Protein AF-A0A828Z1C6-F1 (afdb_monomer)

Solvent-accessible surface area (backbone atoms only — not comparable to full-atom values): 10675 Å² total; per-residue (Å²): 133,84,75,74,81,45,70,34,59,64,49,43,79,22,29,41,34,29,38,38,32,43,88,90,46,78,47,63,34,41,34,35,48,49,86,58,86,56,26,36,43,36,38,31,46,71,88,56,81,45,83,45,40,32,34,55,60,7,52,42,60,22,44,35,14,33,25,76,56,87,61,45,67,26,33,23,82,76,66,42,78,63,64,84,65,30,52,57,39,29,57,80,46,48,47,14,39,48,39,54,49,30,32,74,74,74,39,39,27,69,34,27,51,42,89,43,85,49,56,26,43,36,32,64,75,46,79,47,73,47,78,45,32,49,72,90,39,83,43,77,44,60,23,37,36,25,39,40,42,41,45,85,89,37,99,53,41,87,48,57,28,41,35,34,33,40,78,31,83,89,39,27,34,40,46,30,39,36,42,62,94,46,33,34,42,37,58,63,40,33,26,79,84,70,70,81,72,83,83,71,84,128

Radius of gyration: 15.94 Å; Cα contacts (8 Å, |Δi|>4): 494; chains: 1; bounding box: 42×38×41 Å

Structure (mmCIF, N/CA/C/O backbone):
data_AF-A0A828Z1C6-F1
#
_entry.id   AF-A0A828Z1C6-F1
#
loop_
_atom_site.group_PDB
_atom_site.id
_atom_site.type_symbol
_atom_site.label_atom_id
_atom_site.label_alt_id
_atom_site.label_comp_id
_atom_site.label_asym_id
_atom_site.label_entity_id
_atom_site.label_seq_id
_atom_site.pdbx_PDB_ins_code
_atom_site.Cartn_x
_atom_site.Cartn_y
_atom_site.Cartn_z
_atom_site.occupancy
_atom_site.B_iso_or_equiv
_atom_site.auth_seq_id
_atom_site.auth_comp_id
_atom_site.auth_asym_id
_atom_site.auth_atom_id
_atom_site.pdbx_PDB_model_num
ATOM 1 N N . MET A 1 1 ? -18.924 -19.608 11.628 1.00 36.47 1 MET A N 1
ATOM 2 C CA . MET A 1 1 ? -18.363 -18.334 12.115 1.00 36.47 1 MET A CA 1
ATOM 3 C C . MET A 1 1 ? -18.229 -17.455 10.888 1.00 36.47 1 MET A C 1
ATOM 5 O O . MET A 1 1 ? -17.397 -17.747 10.042 1.00 36.47 1 MET A O 1
ATOM 9 N N . THR A 1 2 ? -19.154 -16.526 10.681 1.00 34.19 2 THR A N 1
ATOM 10 C CA . THR A 1 2 ? -19.112 -15.599 9.547 1.00 34.19 2 THR A CA 1
ATOM 11 C C . THR A 1 2 ? -17.966 -14.637 9.825 1.00 34.19 2 THR A C 1
ATOM 13 O O . THR A 1 2 ? -18.049 -13.855 10.767 1.00 34.19 2 THR A O 1
ATOM 16 N N . ILE A 1 3 ? -16.861 -14.771 9.093 1.00 42.12 3 ILE A N 1
ATOM 17 C CA . ILE A 1 3 ? -15.785 -13.781 9.124 1.00 42.12 3 ILE A CA 1
ATOM 18 C C . ILE A 1 3 ? -16.430 -12.493 8.611 1.00 42.12 3 ILE A C 1
ATOM 20 O O . ILE A 1 3 ? -16.907 -12.465 7.477 1.00 42.12 3 ILE A O 1
ATOM 24 N N . GLU A 1 4 ? -16.554 -11.476 9.463 1.00 50.38 4 GLU A N 1
ATOM 25 C CA . GLU A 1 4 ? -16.973 -10.154 9.005 1.00 50.38 4 GLU A CA 1
ATOM 26 C C . GLU A 1 4 ? -16.012 -9.734 7.894 1.00 50.38 4 GLU A C 1
ATOM 28 O O . GLU A 1 4 ? -14.797 -9.721 8.098 1.00 50.38 4 GLU A O 1
ATOM 33 N N . ALA A 1 5 ? -16.548 -9.459 6.702 1.00 65.75 5 ALA A N 1
ATOM 34 C CA . ALA A 1 5 ? -15.744 -8.964 5.597 1.00 65.75 5 ALA A CA 1
ATOM 35 C C . ALA A 1 5 ? -15.059 -7.675 6.061 1.00 65.75 5 ALA A C 1
ATOM 37 O O . ALA A 1 5 ? -15.723 -6.696 6.413 1.00 65.75 5 ALA A O 1
ATOM 38 N N . THR A 1 6 ? -13.730 -7.705 6.135 1.00 87.75 6 THR A N 1
ATOM 39 C CA . THR A 1 6 ? -12.961 -6.544 6.561 1.00 87.75 6 THR A CA 1
ATOM 40 C C . THR A 1 6 ? -12.945 -5.517 5.432 1.00 87.75 6 THR A C 1
ATOM 42 O O . THR A 1 6 ? -13.126 -5.851 4.259 1.00 87.75 6 THR A O 1
ATOM 45 N N . ILE A 1 7 ? -12.756 -4.243 5.770 1.00 91.81 7 ILE A N 1
ATOM 46 C CA . ILE A 1 7 ? -12.753 -3.175 4.768 1.00 91.81 7 ILE A CA 1
ATOM 47 C C . ILE A 1 7 ? -11.658 -3.403 3.717 1.00 91.81 7 ILE A C 1
ATOM 49 O O . ILE A 1 7 ? -11.915 -3.243 2.535 1.00 91.81 7 ILE A O 1
A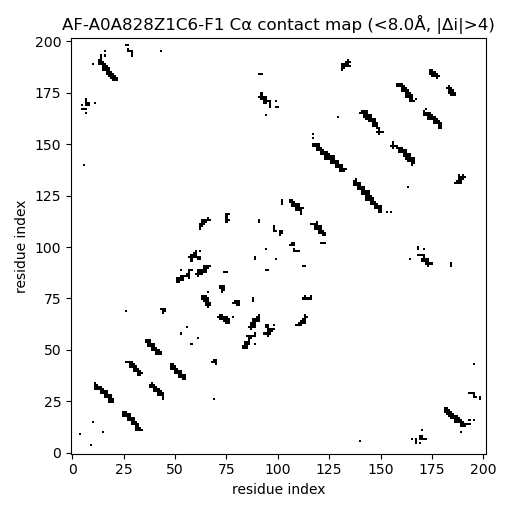TOM 53 N N . GLY A 1 8 ? -10.475 -3.867 4.108 1.00 90.69 8 GLY A N 1
ATOM 54 C CA . GLY A 1 8 ? -9.396 -4.233 3.198 1.00 90.69 8 GLY A CA 1
ATOM 55 C C . GLY A 1 8 ? -9.796 -5.343 2.226 1.00 90.69 8 GLY A C 1
ATOM 56 O O . GLY A 1 8 ? -9.510 -5.225 1.040 1.00 90.69 8 GLY A O 1
ATOM 57 N N . ALA A 1 9 ? -10.524 -6.369 2.683 1.00 89.81 9 ALA A N 1
ATOM 58 C CA . ALA A 1 9 ? -11.054 -7.408 1.797 1.00 89.81 9 ALA A CA 1
ATOM 59 C C . ALA A 1 9 ? -12.072 -6.847 0.783 1.00 89.81 9 ALA A C 1
ATOM 61 O O . ALA A 1 9 ? -12.023 -7.192 -0.391 1.00 89.81 9 ALA A O 1
ATOM 62 N N . GLU A 1 10 ? -12.945 -5.923 1.196 1.00 92.38 10 GLU A N 1
ATOM 63 C CA . GLU A 1 10 ? -13.863 -5.231 0.274 1.00 92.38 10 GLU A CA 1
ATOM 64 C C . GLU A 1 10 ? -13.111 -4.397 -0.779 1.00 92.38 10 GLU A C 1
ATOM 66 O O . GLU A 1 10 ? -13.537 -4.323 -1.934 1.00 92.38 10 GLU A O 1
ATOM 71 N N . LEU A 1 11 ? -12.004 -3.757 -0.385 1.00 94.06 11 LEU A N 1
ATOM 72 C CA . LEU A 1 11 ? -11.204 -2.912 -1.269 1.00 94.06 11 LEU A CA 1
ATOM 73 C C . LEU A 1 11 ? -10.457 -3.729 -2.329 1.00 94.06 11 LEU A C 1
ATOM 75 O O . LEU A 1 11 ? -10.484 -3.361 -3.501 1.00 94.06 11 LEU A O 1
ATOM 79 N N . ILE A 1 12 ? -9.825 -4.840 -1.945 1.00 92.94 12 ILE A N 1
ATOM 80 C CA . ILE A 1 12 ? -9.004 -5.645 -2.867 1.00 92.94 12 ILE A CA 1
ATOM 81 C C . ILE A 1 12 ? -9.817 -6.474 -3.872 1.00 92.94 12 ILE A C 1
ATOM 83 O O . ILE A 1 12 ? -9.278 -6.885 -4.892 1.00 92.94 12 ILE A O 1
ATOM 87 N N . GLU A 1 13 ? -11.120 -6.665 -3.648 1.00 93.06 13 GLU A N 1
ATOM 88 C CA . GLU A 1 13 ? -12.050 -7.243 -4.635 1.00 93.06 13 GLU A CA 1
ATOM 89 C C . GLU A 1 13 ? -12.447 -6.258 -5.756 1.00 93.06 13 GLU A C 1
ATOM 91 O O . GLU A 1 13 ? -13.281 -6.564 -6.620 1.00 93.06 13 GLU A O 1
ATOM 96 N N . LYS A 1 14 ? -11.911 -5.036 -5.722 1.00 94.81 14 LYS A N 1
ATOM 97 C CA . LYS A 1 14 ? -12.229 -3.934 -6.633 1.00 94.81 14 LYS A CA 1
ATOM 98 C C . LYS A 1 14 ? -10.945 -3.355 -7.220 1.00 94.81 14 LYS A C 1
ATOM 100 O O . LYS A 1 14 ? -9.835 -3.721 -6.839 1.00 94.81 14 LYS A O 1
ATOM 105 N N . LYS A 1 15 ? -11.103 -2.430 -8.166 1.00 96.12 15 LYS A N 1
ATOM 106 C CA . LYS A 1 15 ? -9.986 -1.622 -8.646 1.00 96.12 15 LYS A CA 1
ATOM 107 C C . LYS A 1 15 ? -9.772 -0.441 -7.706 1.00 96.12 15 LYS A C 1
ATOM 109 O O . LYS A 1 15 ? -10.747 0.126 -7.211 1.00 96.12 15 LYS A O 1
ATOM 114 N N . LEU A 1 16 ? -8.516 -0.071 -7.501 1.00 97.00 16 LEU A N 1
ATOM 115 C CA . LEU A 1 16 ? -8.076 1.047 -6.676 1.00 97.00 16 LEU A CA 1
ATOM 116 C C . LEU A 1 16 ? -7.485 2.116 -7.599 1.00 97.00 16 LEU A C 1
ATOM 118 O O . LEU A 1 16 ? -6.450 1.881 -8.221 1.00 97.00 16 LEU A O 1
ATOM 122 N N . LEU A 1 17 ? -8.146 3.265 -7.714 1.00 96.06 17 LEU A N 1
ATOM 123 C CA . LEU A 1 17 ? -7.619 4.422 -8.429 1.00 96.06 17 LEU A CA 1
ATOM 124 C C . LEU A 1 17 ? -6.815 5.273 -7.454 1.00 96.06 17 LEU A C 1
ATOM 126 O O . LEU A 1 17 ? -7.377 5.877 -6.538 1.00 96.06 17 LEU A O 1
ATOM 130 N N . TYR A 1 18 ? -5.514 5.327 -7.680 1.00 95.56 18 TYR A N 1
ATOM 131 C CA . TYR A 1 18 ? -4.596 6.197 -6.974 1.00 95.56 18 TYR A CA 1
ATOM 132 C C . TYR A 1 18 ? -4.157 7.342 -7.867 1.00 95.56 18 TYR A C 1
ATOM 134 O O . TYR A 1 18 ? -4.012 7.185 -9.075 1.00 95.56 18 TYR A O 1
ATOM 142 N N . LYS A 1 19 ? -3.888 8.473 -7.236 1.00 93.94 19 LYS A N 1
ATOM 143 C CA . LYS A 1 19 ? -3.165 9.583 -7.826 1.00 93.94 19 LYS A CA 1
ATOM 144 C C . LYS A 1 19 ? -1.771 9.628 -7.230 1.00 93.94 19 LYS A C 1
ATOM 146 O O . LYS A 1 19 ? -1.641 9.538 -6.010 1.00 93.94 19 LYS A O 1
ATOM 151 N N . MET A 1 20 ? -0.775 9.782 -8.084 1.00 92.38 20 MET A N 1
ATOM 152 C CA . MET A 1 20 ? 0.617 9.973 -7.714 1.00 92.38 20 MET A CA 1
ATOM 153 C C . MET A 1 20 ? 1.046 11.370 -8.159 1.00 92.38 20 MET A C 1
ATOM 155 O O . MET A 1 20 ? 0.751 11.780 -9.284 1.00 92.38 20 MET A O 1
ATOM 159 N N . GLY A 1 21 ? 1.677 12.113 -7.259 1.00 90.31 21 GLY A N 1
ATOM 160 C CA . GLY A 1 21 ? 2.369 13.353 -7.584 1.00 90.31 21 GLY A CA 1
ATOM 161 C C . GLY A 1 21 ? 3.857 13.183 -7.342 1.00 90.31 21 GLY A C 1
ATOM 162 O O . GLY A 1 21 ? 4.226 12.697 -6.277 1.00 90.31 21 GLY A O 1
ATOM 163 N N . ASP A 1 22 ? 4.657 13.586 -8.323 1.00 84.19 22 ASP A N 1
ATOM 164 C CA . ASP A 1 22 ? 6.098 13.842 -8.251 1.00 84.19 22 ASP A CA 1
ATOM 165 C C . ASP A 1 22 ? 6.319 15.340 -8.513 1.00 84.19 22 ASP A C 1
ATOM 167 O O . ASP A 1 22 ? 5.434 16.012 -9.051 1.00 84.19 22 ASP A O 1
ATOM 171 N N . ALA A 1 23 ? 7.480 15.883 -8.153 1.00 79.88 23 ALA A N 1
ATOM 172 C CA . ALA A 1 23 ? 7.819 17.305 -8.227 1.00 79.88 23 ALA A CA 1
ATOM 173 C C . ALA A 1 23 ? 7.424 17.993 -9.550 1.00 79.88 23 ALA A C 1
ATOM 175 O O . ALA A 1 23 ? 7.111 19.188 -9.557 1.00 79.88 23 ALA A O 1
ATOM 176 N N . ASP A 1 24 ? 7.416 17.253 -10.655 1.00 81.12 24 ASP A N 1
ATOM 177 C CA . ASP A 1 24 ? 7.075 17.710 -11.998 1.00 81.12 24 ASP A CA 1
ATOM 178 C C . ASP A 1 24 ? 6.010 16.857 -12.718 1.00 81.12 24 ASP A C 1
ATOM 180 O O . ASP A 1 24 ? 5.658 17.164 -13.861 1.00 81.12 24 ASP A O 1
ATOM 184 N N . VAL A 1 25 ? 5.457 15.820 -12.079 1.00 83.69 25 VAL A N 1
ATOM 185 C CA . VAL A 1 25 ? 4.551 14.850 -12.719 1.00 83.69 25 VAL A CA 1
ATOM 186 C C . VAL A 1 25 ? 3.310 14.600 -11.870 1.00 83.69 25 VAL A C 1
ATOM 188 O O . VAL A 1 25 ? 3.345 14.579 -10.645 1.00 83.69 25 VAL A O 1
ATOM 191 N N . LEU A 1 26 ? 2.176 14.399 -12.539 1.00 89.31 26 LEU A N 1
ATOM 192 C CA . LEU A 1 26 ? 0.914 14.067 -11.896 1.00 89.31 26 LEU A CA 1
ATOM 193 C C . LEU A 1 26 ? 0.201 12.982 -12.694 1.00 89.31 26 LEU A C 1
ATOM 195 O O . LEU A 1 26 ? -0.338 13.253 -13.768 1.00 89.31 26 LEU A O 1
ATOM 199 N N . ASP A 1 27 ? 0.174 11.779 -12.139 1.00 89.25 27 ASP A N 1
ATOM 200 C CA . ASP A 1 27 ? -0.297 10.580 -12.819 1.00 89.25 27 ASP A CA 1
ATOM 201 C C . ASP A 1 27 ? -1.423 9.902 -12.035 1.00 89.25 27 ASP A C 1
ATOM 203 O O . ASP A 1 27 ? -1.462 9.914 -10.804 1.00 89.25 27 ASP A O 1
ATOM 207 N N . ASP A 1 28 ? -2.328 9.259 -12.767 1.00 91.25 28 ASP A N 1
ATOM 208 C CA . ASP A 1 28 ? -3.346 8.384 -12.199 1.00 91.25 28 ASP A CA 1
ATOM 209 C C . ASP A 1 28 ? -2.959 6.923 -12.471 1.00 91.25 28 ASP A C 1
ATOM 211 O O . ASP A 1 28 ? -2.678 6.539 -13.609 1.00 91.25 28 ASP A O 1
ATOM 215 N N . TYR A 1 29 ? -2.993 6.096 -11.429 1.00 92.50 29 TYR A N 1
ATOM 216 C CA . TYR A 1 29 ? -2.711 4.667 -11.489 1.00 92.50 29 TYR A CA 1
ATOM 217 C C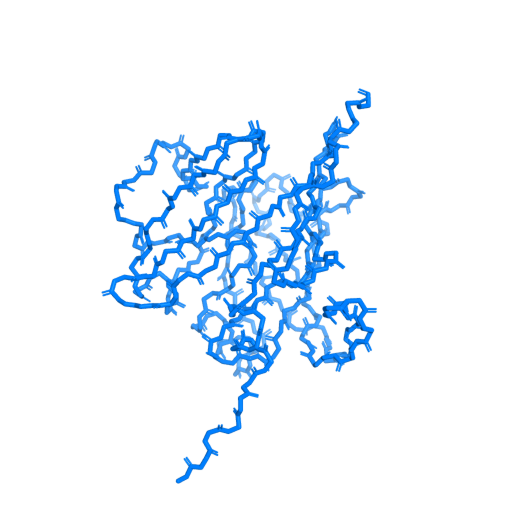 . TYR A 1 29 ? -3.935 3.872 -11.075 1.00 92.50 29 TYR A C 1
ATOM 219 O O . TYR A 1 29 ? -4.534 4.103 -10.023 1.00 92.50 29 TYR A O 1
ATOM 227 N N . LEU A 1 30 ? -4.283 2.883 -11.888 1.00 94.12 30 LEU A N 1
ATOM 228 C CA . LEU A 1 30 ? -5.357 1.954 -11.580 1.00 94.12 30 LEU A CA 1
ATOM 229 C C . LEU A 1 30 ? -4.767 0.600 -11.219 1.00 94.12 30 LEU A C 1
ATOM 231 O O . LEU A 1 30 ? -4.140 -0.028 -12.068 1.00 94.12 30 LEU A O 1
ATOM 235 N N . PHE A 1 31 ? -5.013 0.141 -9.996 1.00 95.50 31 PHE A N 1
ATOM 236 C CA . PHE A 1 31 ? -4.575 -1.165 -9.514 1.00 95.50 31 PHE A CA 1
ATOM 237 C C . PHE A 1 31 ? -5.748 -2.129 -9.370 1.00 95.50 31 PHE A C 1
ATOM 239 O O . PHE A 1 31 ? -6.854 -1.722 -9.026 1.00 95.50 31 PHE A O 1
ATOM 246 N N . ALA A 1 32 ? -5.507 -3.417 -9.579 1.00 95.88 32 ALA A N 1
ATOM 247 C CA . ALA A 1 32 ? -6.409 -4.500 -9.205 1.00 95.88 32 ALA A CA 1
ATOM 248 C C . ALA A 1 32 ? -5.598 -5.648 -8.606 1.00 95.88 32 ALA A C 1
ATOM 250 O O . ALA A 1 32 ? -4.483 -5.915 -9.057 1.00 95.88 32 ALA A O 1
ATOM 251 N N . ILE A 1 33 ? -6.156 -6.330 -7.608 1.00 95.94 33 ILE A N 1
ATOM 252 C CA . ILE A 1 33 ? -5.472 -7.423 -6.919 1.00 95.94 33 ILE A CA 1
ATOM 253 C C . ILE A 1 33 ? -6.240 -8.716 -7.146 1.00 95.94 33 ILE A C 1
ATOM 255 O O . ILE A 1 33 ? -7.441 -8.801 -6.906 1.00 95.94 33 ILE A O 1
ATOM 259 N N . GLU A 1 34 ? -5.526 -9.744 -7.579 1.00 95.06 34 GLU A N 1
ATOM 260 C CA . GLU A 1 34 ? -6.009 -11.117 -7.552 1.00 95.06 34 GLU A CA 1
ATOM 261 C C . GLU A 1 34 ? -5.348 -11.808 -6.359 1.00 95.06 34 GLU A C 1
ATOM 263 O O . GLU A 1 34 ? -4.157 -12.129 -6.379 1.00 95.06 34 GLU A O 1
ATOM 268 N N . ALA A 1 35 ? -6.113 -11.952 -5.275 1.00 91.94 35 ALA A N 1
ATOM 269 C CA . ALA A 1 35 ? -5.641 -12.573 -4.044 1.00 91.94 35 ALA A CA 1
ATOM 270 C C . ALA A 1 35 ? -5.359 -14.071 -4.252 1.00 91.94 35 ALA A C 1
ATOM 272 O O . ALA A 1 35 ? -6.149 -14.776 -4.878 1.00 91.94 35 ALA A O 1
ATOM 273 N N . GLY A 1 36 ? -4.264 -14.569 -3.677 1.00 91.62 36 GLY A N 1
ATOM 274 C CA . GLY A 1 36 ? -3.839 -15.958 -3.827 1.00 91.62 36 GLY A CA 1
ATOM 275 C C . GLY A 1 36 ? -2.506 -16.241 -3.138 1.00 91.62 36 GLY A C 1
ATOM 276 O O . GLY A 1 36 ? -2.031 -15.443 -2.330 1.00 91.62 36 GLY A O 1
ATOM 277 N N . ASP A 1 37 ? -1.913 -17.388 -3.462 1.00 92.00 37 ASP A N 1
ATOM 278 C CA . ASP A 1 37 ? -0.513 -17.691 -3.163 1.00 92.00 37 ASP A CA 1
ATOM 279 C C . ASP A 1 37 ? 0.164 -18.270 -4.417 1.00 92.00 37 ASP A C 1
ATOM 281 O O . ASP A 1 37 ? -0.044 -19.451 -4.720 1.00 92.00 37 ASP A O 1
ATOM 285 N N . PRO A 1 38 ? 0.900 -17.458 -5.202 1.00 96.12 38 PRO A N 1
ATOM 286 C CA . PRO A 1 38 ? 1.175 -16.023 -5.017 1.00 96.12 38 PRO A CA 1
ATOM 287 C C . PRO A 1 38 ? -0.061 -15.130 -5.239 1.00 96.12 38 PRO A C 1
ATOM 289 O O . PRO A 1 38 ? -1.080 -15.586 -5.763 1.00 96.12 38 PRO A O 1
ATOM 292 N N . PHE A 1 39 ? 0.034 -13.845 -4.880 1.00 96.94 39 PHE A N 1
ATOM 293 C CA . PHE A 1 39 ? -0.962 -12.838 -5.269 1.00 96.94 39 PHE A CA 1
ATOM 294 C C . PHE A 1 39 ? -0.466 -12.017 -6.462 1.00 96.94 39 PHE A C 1
ATOM 296 O O . PHE A 1 39 ? 0.738 -11.815 -6.647 1.00 96.94 39 PHE A O 1
ATOM 303 N N . PHE A 1 40 ? -1.398 -11.530 -7.278 1.00 97.12 40 PHE A N 1
ATOM 304 C CA . PHE A 1 40 ? -1.077 -10.740 -8.464 1.00 97.12 40 PHE A CA 1
ATOM 305 C C . PHE A 1 40 ? -1.583 -9.314 -8.324 1.00 97.12 40 PHE A C 1
ATOM 307 O O . PHE A 1 40 ? -2.709 -9.089 -7.879 1.00 97.12 40 PHE A O 1
ATOM 314 N N . VAL A 1 41 ? -0.765 -8.358 -8.754 1.00 96.62 41 VAL A N 1
ATOM 315 C CA . VAL A 1 41 ? -1.153 -6.954 -8.878 1.00 96.62 41 VAL A CA 1
ATOM 316 C C . VAL A 1 41 ? -1.139 -6.598 -10.352 1.00 96.62 41 VAL A C 1
ATOM 318 O O . VAL A 1 41 ? -0.103 -6.661 -11.011 1.00 96.62 41 VAL A O 1
ATOM 321 N N . TYR A 1 42 ? -2.303 -6.223 -10.860 1.00 94.38 42 TYR A N 1
ATOM 322 C CA . TYR A 1 42 ? -2.447 -5.631 -12.178 1.00 94.38 42 TYR A CA 1
ATOM 323 C C . TYR A 1 42 ? -2.431 -4.120 -12.014 1.00 94.38 42 TYR A C 1
ATOM 325 O O . TYR A 1 42 ? -3.154 -3.604 -11.160 1.00 94.38 42 TYR A O 1
ATOM 333 N N . TYR A 1 43 ? -1.642 -3.408 -12.811 1.00 92.31 43 TYR A N 1
ATOM 334 C CA . TYR A 1 43 ? -1.616 -1.949 -12.773 1.00 92.31 43 TYR A CA 1
ATOM 335 C C . TYR A 1 43 ? -1.662 -1.344 -14.172 1.00 92.31 43 TYR A C 1
ATOM 337 O O . TYR A 1 43 ? -1.273 -1.974 -15.153 1.00 92.31 43 TYR A O 1
ATOM 345 N N . ASN A 1 44 ? -2.154 -0.112 -14.264 1.00 88.69 44 ASN A N 1
ATOM 346 C CA . ASN A 1 44 ? -2.091 0.698 -15.473 1.00 88.69 44 ASN A CA 1
ATOM 347 C C . ASN A 1 44 ? -1.715 2.131 -15.088 1.00 88.69 44 ASN A C 1
ATOM 349 O O . ASN A 1 44 ? -2.486 2.784 -14.387 1.00 88.69 44 ASN A O 1
ATOM 353 N N . GLY A 1 45 ? -0.540 2.583 -15.531 1.00 74.69 45 GLY A N 1
ATOM 354 C CA . GLY A 1 45 ? -0.012 3.939 -15.315 1.00 74.69 45 GLY A CA 1
ATOM 355 C C . GLY A 1 45 ? 0.494 4.612 -16.596 1.00 74.69 45 GLY A C 1
ATOM 356 O O . GLY A 1 45 ? 1.263 5.561 -16.535 1.00 74.69 45 GLY A O 1
ATOM 357 N N . GLY A 1 46 ? 0.126 4.082 -17.768 1.00 68.94 46 GLY A N 1
ATOM 358 C CA . GLY A 1 46 ? 0.688 4.520 -19.055 1.00 68.94 46 GLY A CA 1
ATOM 359 C C . GLY A 1 46 ? -0.050 4.009 -20.295 1.00 68.94 46 GLY A C 1
ATOM 360 O O . GLY A 1 46 ? 0.470 4.095 -21.405 1.00 68.94 46 GLY A O 1
ATOM 361 N N . GLY A 1 47 ? -1.256 3.457 -20.128 1.00 70.00 47 GLY A N 1
ATOM 362 C CA . GLY A 1 47 ? -2.115 2.981 -21.217 1.00 70.00 47 GLY A CA 1
ATOM 363 C C . GLY A 1 47 ? -2.113 1.465 -21.421 1.00 70.00 47 GLY A C 1
ATOM 364 O O . GLY A 1 47 ? -3.098 0.942 -21.939 1.00 70.00 47 GLY A O 1
ATOM 365 N N . ASN A 1 48 ? -1.086 0.750 -20.952 1.00 80.06 48 ASN A N 1
ATOM 366 C CA . ASN A 1 48 ? -1.043 -0.714 -20.952 1.00 80.06 48 ASN A CA 1
ATOM 367 C C . ASN A 1 48 ? -1.280 -1.272 -19.545 1.00 80.06 48 ASN A C 1
ATOM 369 O O . ASN A 1 48 ? -0.865 -0.676 -18.553 1.00 80.06 48 ASN A O 1
ATOM 373 N N . ILE A 1 49 ? -1.961 -2.418 -19.474 1.00 85.88 49 ILE A N 1
ATOM 374 C CA . ILE A 1 49 ? -2.119 -3.170 -18.226 1.00 85.88 49 ILE A CA 1
ATOM 375 C C . ILE A 1 49 ? -0.918 -4.096 -18.082 1.00 85.88 49 ILE A C 1
ATOM 377 O O . ILE A 1 49 ? -0.684 -4.947 -18.940 1.00 85.88 49 ILE A O 1
ATOM 381 N N . GLU A 1 50 ? -0.209 -3.956 -16.974 1.00 91.25 50 GLU A N 1
ATOM 382 C CA . GLU A 1 50 ? 0.912 -4.807 -16.601 1.00 91.25 50 GLU A CA 1
ATOM 383 C C . GLU A 1 50 ? 0.548 -5.684 -15.405 1.00 91.25 50 GLU A C 1
ATOM 385 O O . GLU A 1 50 ? -0.370 -5.372 -14.641 1.00 91.25 50 GLU A O 1
ATOM 390 N N . LYS A 1 51 ? 1.245 -6.815 -15.271 1.00 94.69 51 LYS A N 1
ATOM 391 C CA . LYS A 1 51 ? 1.020 -7.812 -14.222 1.00 94.69 51 LYS A CA 1
ATOM 392 C C . LYS A 1 51 ? 2.308 -8.028 -13.440 1.00 94.69 51 LYS A C 1
ATOM 394 O O . LYS A 1 51 ? 3.321 -8.410 -14.015 1.00 94.69 51 LYS A O 1
ATOM 399 N N . LEU A 1 52 ? 2.219 -7.875 -12.127 1.00 96.56 52 LEU A N 1
ATOM 400 C CA . LEU A 1 52 ? 3.281 -8.166 -11.172 1.00 96.56 52 LEU A CA 1
ATOM 401 C C . LEU A 1 52 ? 2.861 -9.339 -10.286 1.00 96.56 52 LEU A C 1
ATOM 403 O O . LEU A 1 52 ? 1.704 -9.419 -9.860 1.00 96.56 52 LEU A O 1
ATOM 407 N N . THR A 1 53 ? 3.795 -10.244 -10.003 1.00 98.06 53 THR A N 1
ATOM 408 C CA . THR A 1 53 ? 3.550 -11.425 -9.166 1.00 98.06 53 THR A CA 1
ATOM 409 C C . THR A 1 53 ? 4.324 -11.294 -7.865 1.00 98.06 53 THR A C 1
ATOM 411 O O . THR A 1 53 ? 5.547 -11.165 -7.877 1.00 98.06 53 THR A O 1
ATOM 414 N N . PHE A 1 54 ? 3.620 -11.364 -6.741 1.00 98.38 54 PHE A N 1
ATOM 415 C CA . PHE A 1 54 ? 4.201 -11.215 -5.413 1.00 98.38 54 PHE A CA 1
ATOM 416 C C . PHE A 1 54 ? 4.002 -12.486 -4.591 1.00 98.38 54 PHE A C 1
ATOM 418 O O . PHE A 1 54 ? 2.904 -13.049 -4.530 1.00 98.38 54 PHE A O 1
ATOM 425 N N . ALA A 1 55 ? 5.055 -12.923 -3.909 1.00 97.94 55 ALA A N 1
ATOM 426 C CA . ALA A 1 55 ? 4.945 -13.997 -2.934 1.00 97.94 55 ALA A CA 1
ATOM 427 C C . ALA A 1 55 ? 4.173 -13.517 -1.696 1.00 97.94 55 ALA A C 1
ATOM 429 O O . ALA A 1 55 ? 4.308 -12.370 -1.266 1.00 97.94 55 ALA A O 1
ATOM 430 N N . ASN A 1 56 ? 3.439 -14.413 -1.031 1.00 96.00 56 ASN A N 1
ATOM 431 C CA . ASN A 1 56 ? 2.795 -14.076 0.244 1.00 96.00 56 ASN A CA 1
ATOM 432 C C . ASN A 1 56 ? 3.794 -13.678 1.344 1.00 96.00 56 ASN A C 1
ATOM 434 O O . ASN A 1 56 ? 3.441 -12.916 2.244 1.00 96.00 56 ASN A O 1
ATOM 438 N N . ALA A 1 57 ? 5.051 -14.128 1.249 1.00 96.62 57 ALA A N 1
ATOM 439 C CA . ALA A 1 57 ? 6.134 -13.682 2.125 1.00 96.62 57 ALA A CA 1
ATOM 440 C C . ALA A 1 57 ? 6.348 -12.156 2.071 1.00 96.62 57 ALA A C 1
AT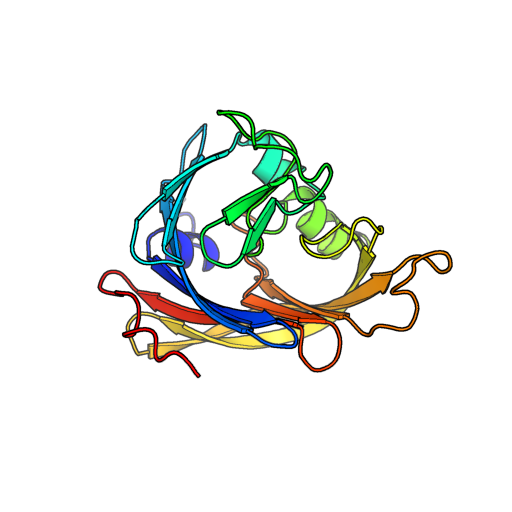OM 442 O O . ALA A 1 57 ? 6.612 -11.543 3.113 1.00 96.62 57 ALA A O 1
ATOM 443 N N . ALA A 1 58 ? 6.147 -11.535 0.900 1.00 97.12 58 ALA A N 1
ATOM 444 C CA . ALA A 1 58 ? 6.210 -10.086 0.748 1.00 97.12 58 ALA A CA 1
ATOM 445 C C . ALA A 1 58 ? 5.072 -9.408 1.527 1.00 97.12 58 ALA A C 1
ATOM 447 O O . ALA A 1 58 ? 5.319 -8.517 2.337 1.00 97.12 58 ALA A O 1
ATOM 448 N N . LEU A 1 59 ? 3.830 -9.884 1.376 1.00 96.62 59 LEU A N 1
ATOM 449 C CA . LEU A 1 59 ? 2.682 -9.349 2.122 1.00 96.62 59 LEU A CA 1
ATOM 450 C C . LEU A 1 59 ? 2.826 -9.537 3.637 1.00 96.62 59 LEU A C 1
ATOM 452 O O . LEU A 1 59 ? 2.384 -8.687 4.413 1.00 96.62 59 LEU A O 1
ATOM 456 N N . GLU A 1 60 ? 3.459 -10.621 4.082 1.00 97.06 60 GLU A N 1
ATOM 457 C CA . GLU A 1 60 ? 3.697 -10.830 5.507 1.00 97.06 60 GLU A CA 1
ATOM 458 C C . GLU A 1 60 ? 4.789 -9.902 6.050 1.00 97.06 60 GLU A C 1
ATOM 460 O O . GLU A 1 60 ? 4.614 -9.342 7.132 1.00 97.06 60 GLU A O 1
ATOM 465 N N . SER A 1 61 ? 5.900 -9.718 5.326 1.00 96.56 61 SER A N 1
ATOM 466 C CA . SER A 1 61 ? 7.151 -9.243 5.936 1.00 96.56 61 SER A CA 1
ATOM 467 C C . SER A 1 61 ? 7.964 -8.207 5.162 1.00 96.56 61 SER A C 1
ATOM 469 O O . SER A 1 61 ? 8.949 -7.719 5.716 1.00 96.56 61 SER A O 1
ATOM 471 N N . ALA A 1 62 ? 7.576 -7.836 3.940 1.00 95.94 62 ALA A N 1
ATOM 472 C CA . ALA A 1 62 ? 8.314 -6.833 3.182 1.00 95.94 62 ALA A CA 1
ATOM 473 C C . ALA A 1 62 ? 8.384 -5.504 3.944 1.00 95.94 62 ALA A C 1
ATOM 475 O O . ALA A 1 62 ? 7.445 -5.086 4.629 1.00 95.94 62 ALA A O 1
ATOM 476 N N . ASN A 1 63 ? 9.518 -4.837 3.801 1.00 93.38 63 ASN A N 1
ATOM 477 C CA . ASN A 1 63 ? 9.798 -3.532 4.385 1.00 93.38 63 ASN A CA 1
ATOM 478 C C . ASN A 1 63 ? 10.225 -2.509 3.327 1.00 93.38 63 ASN A C 1
ATOM 480 O O . ASN A 1 63 ? 10.669 -1.434 3.699 1.00 93.38 63 ASN A O 1
ATOM 484 N N . ASN A 1 64 ? 10.104 -2.849 2.043 1.00 93.38 64 ASN A N 1
ATOM 485 C CA . ASN A 1 64 ? 10.430 -1.989 0.913 1.00 93.38 64 ASN A CA 1
ATOM 486 C C . ASN A 1 64 ? 9.239 -1.933 -0.051 1.00 93.38 64 ASN A C 1
ATOM 488 O O . ASN A 1 64 ? 8.503 -2.922 -0.183 1.00 93.38 64 ASN A O 1
ATOM 492 N N . HIS A 1 65 ? 9.079 -0.820 -0.758 1.00 95.06 65 HIS A N 1
ATOM 493 C CA . HIS A 1 65 ? 8.187 -0.731 -1.912 1.00 95.06 65 HIS A CA 1
ATOM 494 C C . HIS A 1 65 ? 8.938 -0.852 -3.233 1.00 95.06 65 HIS A C 1
ATOM 496 O O . HIS A 1 65 ? 10.073 -0.405 -3.352 1.00 95.06 65 HIS A O 1
ATOM 502 N N . ILE A 1 66 ? 8.276 -1.425 -4.236 1.00 94.50 66 ILE A N 1
ATOM 503 C CA . ILE A 1 66 ? 8.716 -1.313 -5.628 1.00 94.50 66 ILE A CA 1
ATOM 504 C C . ILE A 1 66 ? 8.489 0.113 -6.130 1.00 94.50 66 ILE A C 1
ATOM 506 O O . ILE A 1 66 ? 7.512 0.757 -5.751 1.00 94.50 66 ILE A O 1
ATOM 510 N N . ASN A 1 67 ? 9.340 0.575 -7.040 1.00 91.38 67 ASN A N 1
ATOM 511 C CA . ASN A 1 67 ? 9.177 1.869 -7.692 1.00 91.38 67 ASN A CA 1
ATOM 512 C C . ASN A 1 67 ? 8.325 1.726 -8.953 1.00 91.38 67 ASN A C 1
ATOM 514 O O . ASN A 1 67 ? 8.650 0.918 -9.826 1.00 91.38 67 ASN A O 1
ATOM 518 N N . ILE A 1 68 ? 7.236 2.498 -9.016 1.00 89.00 68 ILE A N 1
ATOM 519 C CA . ILE A 1 68 ? 6.321 2.589 -10.155 1.00 89.00 68 ILE A CA 1
ATOM 520 C C . ILE A 1 68 ? 6.252 4.055 -10.595 1.00 89.00 68 ILE A C 1
ATOM 522 O O . ILE A 1 68 ? 5.671 4.878 -9.890 1.00 89.00 68 ILE A O 1
ATOM 526 N N . ILE A 1 69 ? 6.796 4.372 -11.771 1.00 82.06 69 ILE A N 1
ATOM 527 C CA . ILE A 1 69 ? 6.786 5.736 -12.317 1.00 82.06 69 ILE A CA 1
ATOM 528 C C . ILE A 1 69 ? 6.655 5.733 -13.841 1.00 82.06 69 ILE A C 1
ATOM 530 O O . ILE A 1 69 ? 7.428 5.086 -14.550 1.00 82.06 69 ILE A O 1
ATOM 534 N N . GLN A 1 70 ? 5.664 6.461 -14.360 1.00 77.00 70 GLN A N 1
ATOM 535 C CA . GLN A 1 70 ? 5.416 6.658 -15.795 1.00 77.00 70 GLN A CA 1
ATOM 536 C C . GLN A 1 70 ? 5.373 5.342 -16.597 1.00 77.00 70 GLN A C 1
ATOM 538 O O . GLN A 1 70 ? 5.884 5.248 -17.715 1.00 77.00 70 GLN A O 1
ATOM 543 N N . GLY A 1 71 ? 4.801 4.294 -15.999 1.00 73.50 71 GLY A N 1
ATOM 544 C CA . GLY A 1 71 ? 4.724 2.951 -16.583 1.00 73.50 71 GLY A CA 1
ATOM 545 C C . GLY A 1 71 ? 5.992 2.102 -16.444 1.00 73.50 71 GLY A C 1
ATOM 546 O O . GLY A 1 71 ? 5.954 0.924 -16.771 1.00 73.50 71 GLY A O 1
ATOM 547 N N . ASN A 1 72 ? 7.095 2.639 -15.921 1.00 83.62 72 ASN A N 1
ATOM 548 C CA . ASN A 1 72 ? 8.263 1.837 -15.567 1.00 83.62 72 ASN A CA 1
ATOM 549 C C . ASN A 1 72 ? 8.103 1.250 -14.168 1.00 83.62 72 ASN A C 1
ATOM 551 O O . ASN A 1 72 ? 7.661 1.941 -13.249 1.00 83.62 72 ASN A O 1
ATOM 555 N N . VAL A 1 73 ? 8.539 0.001 -14.005 1.00 90.56 73 VAL A N 1
ATOM 556 C CA . VAL A 1 73 ? 8.586 -0.668 -12.706 1.00 90.56 73 VAL A CA 1
ATOM 557 C C . VAL A 1 73 ? 9.957 -1.272 -12.440 1.00 90.56 73 VAL A C 1
ATOM 559 O O . VAL A 1 73 ? 10.535 -1.947 -13.296 1.00 90.56 73 VAL A O 1
ATOM 562 N N . ARG A 1 74 ? 10.488 -1.007 -11.244 1.00 93.12 74 ARG A N 1
ATOM 563 C CA . ARG A 1 74 ? 11.811 -1.448 -10.780 1.00 93.12 74 ARG A CA 1
ATOM 564 C C . ARG A 1 74 ? 11.781 -1.773 -9.290 1.00 93.12 74 ARG A C 1
ATOM 566 O O . ARG A 1 74 ? 10.870 -1.358 -8.574 1.00 93.12 74 ARG A O 1
ATOM 573 N N . SER A 1 75 ? 12.805 -2.479 -8.818 1.00 93.00 75 SER A N 1
ATOM 574 C CA . SER A 1 75 ? 13.061 -2.586 -7.377 1.00 93.00 75 SER A CA 1
ATOM 575 C C . SER A 1 75 ? 13.258 -1.185 -6.796 1.00 93.00 75 SER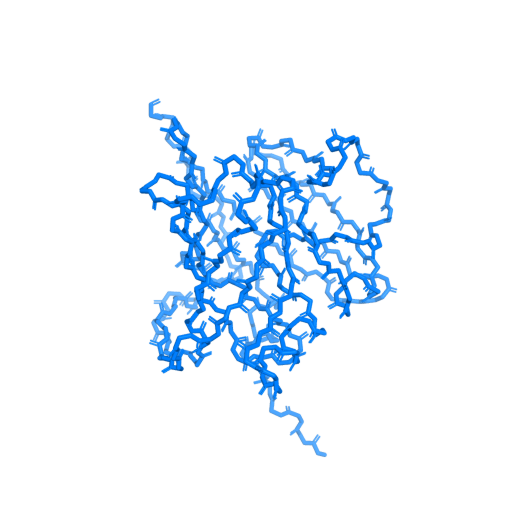 A C 1
ATOM 577 O O . SER A 1 75 ? 14.074 -0.426 -7.321 1.00 93.00 75 SER A O 1
ATOM 579 N N . GLY A 1 76 ? 12.539 -0.829 -5.730 1.00 88.06 76 GLY A N 1
ATOM 580 C CA . GLY A 1 76 ? 12.806 0.416 -5.002 1.00 88.06 76 GLY A CA 1
ATOM 581 C C . GLY A 1 76 ? 14.108 0.325 -4.211 1.00 88.06 76 GLY A C 1
ATOM 582 O O . GLY A 1 76 ? 14.802 1.320 -4.024 1.00 88.06 76 GLY A O 1
ATOM 583 N N . ARG A 1 77 ? 14.510 -0.896 -3.836 1.00 86.19 77 ARG A N 1
ATOM 584 C CA . ARG A 1 77 ? 15.767 -1.146 -3.127 1.00 86.19 77 ARG A CA 1
ATOM 585 C C . ARG A 1 77 ? 16.999 -1.064 -4.030 1.00 86.19 77 ARG A C 1
ATOM 587 O O . ARG A 1 77 ? 17.993 -0.451 -3.643 1.00 86.19 77 ARG A O 1
ATOM 594 N N . THR A 1 78 ? 16.990 -1.746 -5.179 1.00 87.25 78 THR A N 1
ATOM 595 C CA . THR A 1 78 ? 18.194 -1.875 -6.029 1.00 87.25 78 THR A CA 1
ATOM 596 C C . THR A 1 78 ? 18.137 -1.070 -7.323 1.00 87.25 78 THR A C 1
ATOM 598 O O . THR A 1 78 ? 19.170 -0.895 -7.960 1.00 87.25 78 THR A O 1
ATOM 601 N N . HIS A 1 79 ? 16.961 -0.567 -7.717 1.00 86.38 79 HIS A N 1
ATOM 602 C CA . HIS A 1 79 ? 16.686 0.029 -9.035 1.00 86.38 79 HIS A CA 1
ATOM 603 C C . HIS A 1 79 ? 16.903 -0.912 -10.240 1.00 86.38 79 HIS A C 1
ATOM 605 O O . HIS A 1 79 ? 16.810 -0.485 -11.401 1.00 86.38 79 HIS A O 1
ATOM 611 N N . ASP A 1 80 ? 17.125 -2.203 -9.994 1.00 90.69 80 ASP A N 1
ATOM 612 C CA . ASP A 1 80 ? 17.190 -3.219 -11.039 1.00 90.69 80 ASP A CA 1
ATOM 613 C C . ASP A 1 80 ? 15.790 -3.608 -11.535 1.00 90.69 80 ASP A C 1
ATOM 615 O O . ASP A 1 80 ? 14.757 -3.204 -10.987 1.00 90.69 80 ASP A O 1
ATOM 619 N N . LEU A 1 81 ? 15.763 -4.415 -12.597 1.00 93.00 81 LEU A N 1
ATOM 620 C CA . LEU A 1 81 ? 14.544 -5.088 -13.032 1.00 93.00 81 LEU A CA 1
ATOM 621 C C . LEU A 1 81 ? 14.042 -6.018 -11.925 1.00 93.00 81 LEU A C 1
ATOM 623 O O . LEU A 1 81 ? 14.829 -6.720 -11.287 1.00 93.00 81 LEU A O 1
ATOM 627 N N . LEU A 1 82 ? 12.725 -6.033 -11.725 1.00 94.50 82 LEU A N 1
ATOM 628 C CA . LEU A 1 82 ? 12.108 -6.962 -10.789 1.00 94.50 82 LEU A CA 1
ATOM 629 C C . LEU A 1 82 ? 12.227 -8.407 -11.300 1.00 94.50 82 LEU A C 1
ATOM 631 O O . LEU A 1 82 ? 12.138 -8.637 -12.509 1.00 94.50 82 LEU A O 1
ATOM 635 N N . PRO A 1 83 ? 12.403 -9.386 -10.397 1.00 95.25 83 PRO A N 1
ATOM 636 C CA . PRO A 1 83 ? 12.265 -10.795 -10.748 1.00 95.25 83 PRO A CA 1
ATOM 637 C C . PRO A 1 83 ? 10.811 -11.130 -11.120 1.00 95.25 83 PRO A C 1
ATOM 639 O O . PRO A 1 83 ? 9.882 -10.418 -10.739 1.00 95.25 83 PRO A O 1
ATOM 642 N N . ASP A 1 84 ? 10.605 -12.273 -11.782 1.00 96.38 84 ASP A N 1
ATOM 643 C CA . ASP A 1 84 ? 9.262 -12.776 -12.119 1.00 96.38 84 ASP A CA 1
ATOM 644 C C . ASP A 1 84 ? 8.372 -12.986 -10.879 1.00 96.38 84 ASP A C 1
ATOM 646 O O . ASP A 1 84 ? 7.150 -12.859 -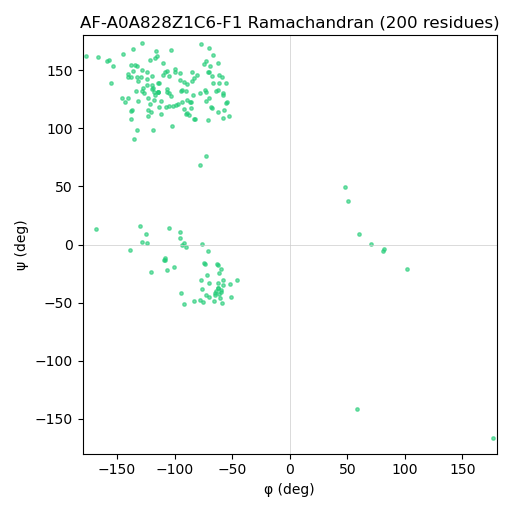10.965 1.00 96.38 84 ASP A O 1
ATOM 650 N N . LEU A 1 85 ? 8.982 -13.312 -9.731 1.00 97.75 85 LEU A N 1
ATOM 651 C CA . LEU A 1 85 ? 8.336 -13.453 -8.427 1.00 97.75 85 LEU A CA 1
ATOM 652 C C . LEU A 1 85 ? 9.004 -12.521 -7.411 1.00 97.75 85 LEU A C 1
ATOM 654 O O . LEU A 1 85 ? 10.171 -12.700 -7.066 1.00 97.75 85 LEU A O 1
ATOM 658 N N . ILE A 1 86 ? 8.249 -11.548 -6.906 1.00 97.81 86 ILE A N 1
ATOM 659 C CA . ILE A 1 86 ? 8.729 -10.528 -5.970 1.00 97.81 86 ILE A CA 1
ATOM 660 C C . ILE A 1 86 ? 8.496 -11.008 -4.533 1.00 97.81 86 ILE A C 1
ATOM 662 O O . ILE A 1 86 ? 7.354 -11.191 -4.107 1.00 97.81 86 ILE A O 1
ATOM 666 N N . GLU A 1 87 ? 9.570 -11.212 -3.770 1.00 96.88 87 GLU A N 1
ATOM 667 C CA . GLU A 1 87 ? 9.495 -11.811 -2.424 1.00 96.88 87 GLU A CA 1
ATOM 668 C C . GLU A 1 87 ? 9.707 -10.821 -1.271 1.00 96.88 87 GLU A C 1
ATOM 670 O O . GLU A 1 87 ? 9.273 -11.087 -0.150 1.00 96.88 87 GLU A O 1
ATOM 675 N N . SER A 1 88 ? 10.361 -9.686 -1.525 1.00 94.81 88 SER A N 1
ATOM 676 C CA . SER A 1 88 ? 10.841 -8.773 -0.474 1.00 94.81 88 SER A CA 1
ATOM 677 C C . SER A 1 88 ? 10.341 -7.334 -0.590 1.00 94.81 88 SER A C 1
ATOM 679 O O . SER A 1 88 ? 10.733 -6.489 0.215 1.00 94.81 88 SER A O 1
ATOM 681 N N . GLU A 1 89 ? 9.507 -7.043 -1.585 1.00 96.25 89 GLU A N 1
ATOM 682 C CA . GLU A 1 89 ? 8.993 -5.702 -1.868 1.00 96.25 89 GLU A CA 1
ATOM 683 C C . GLU A 1 89 ? 7.479 -5.757 -2.090 1.00 96.25 89 GLU A C 1
ATOM 685 O O . GLU A 1 89 ? 6.938 -6.791 -2.482 1.00 96.25 89 GLU A O 1
ATOM 690 N N . LEU A 1 90 ? 6.791 -4.651 -1.828 1.00 96.50 90 LEU A N 1
ATOM 691 C CA . LEU A 1 90 ? 5.346 -4.505 -2.013 1.00 96.50 90 LEU A CA 1
ATOM 692 C C . LEU A 1 90 ? 5.028 -3.362 -2.981 1.00 96.50 90 LEU A C 1
ATOM 694 O O . LEU A 1 90 ? 5.857 -2.478 -3.167 1.00 96.50 90 LEU A O 1
ATOM 698 N N . PRO A 1 91 ? 3.840 -3.339 -3.604 1.00 95.00 91 PRO A N 1
ATOM 699 C CA . PRO A 1 91 ? 3.394 -2.144 -4.310 1.00 95.00 91 PRO A CA 1
ATOM 700 C C . PRO A 1 91 ? 3.250 -0.951 -3.341 1.00 95.00 91 PRO A C 1
ATOM 702 O O . PRO A 1 91 ? 2.977 -1.171 -2.156 1.00 95.00 91 PRO A O 1
ATOM 705 N N . PRO A 1 92 ? 3.334 0.298 -3.842 1.00 93.00 92 PRO A N 1
ATOM 706 C CA . PRO A 1 92 ? 3.396 1.515 -3.019 1.00 93.00 92 PRO A CA 1
ATOM 707 C C . PRO A 1 92 ? 2.182 1.729 -2.098 1.00 93.00 92 PRO A C 1
ATOM 709 O O . PRO A 1 92 ? 2.233 2.413 -1.079 1.00 93.00 92 PRO A O 1
ATOM 712 N N . PHE A 1 93 ? 1.056 1.091 -2.413 1.00 94.81 93 PHE A N 1
ATOM 713 C CA . PHE A 1 93 ? -0.172 1.196 -1.631 1.00 94.81 93 PHE A CA 1
ATOM 714 C C . PHE A 1 93 ? -0.348 0.095 -0.569 1.00 94.81 93 PHE A C 1
ATOM 716 O O . PHE A 1 93 ? -1.368 0.095 0.123 1.00 94.81 93 PHE A O 1
ATOM 723 N N . LEU A 1 94 ? 0.582 -0.858 -0.419 1.00 96.06 94 LEU A N 1
ATOM 724 C CA . LEU A 1 94 ? 0.490 -1.923 0.592 1.00 96.06 94 LEU A CA 1
ATOM 725 C C . LEU A 1 94 ? 1.589 -1.816 1.642 1.00 96.06 94 LEU A C 1
ATOM 727 O O . LEU A 1 94 ? 2.770 -1.772 1.326 1.00 96.06 94 LEU A O 1
ATOM 731 N N . LEU A 1 95 ? 1.202 -1.893 2.909 1.00 96.31 95 LEU A N 1
ATOM 732 C CA . LEU A 1 95 ? 2.106 -2.151 4.021 1.00 96.31 95 LEU A CA 1
ATOM 733 C C . LEU A 1 95 ? 2.098 -3.654 4.346 1.00 96.31 95 LEU A C 1
ATOM 735 O O . LEU A 1 95 ? 1.072 -4.326 4.212 1.00 96.31 95 LEU A O 1
ATOM 739 N N . SER A 1 96 ? 3.224 -4.202 4.806 1.00 96.94 96 SER A N 1
ATOM 740 C CA . SER A 1 96 ? 3.243 -5.596 5.249 1.00 96.94 96 SER A CA 1
ATOM 741 C C . SER A 1 96 ? 2.449 -5.797 6.539 1.00 96.94 96 SER A C 1
ATOM 743 O O . SER A 1 96 ? 2.306 -4.904 7.386 1.00 96.94 96 SER A O 1
ATOM 745 N N . ARG A 1 97 ? 1.941 -7.016 6.729 1.00 96.94 97 ARG A N 1
ATOM 746 C CA . ARG A 1 97 ? 1.190 -7.394 7.934 1.00 96.94 97 ARG A CA 1
ATOM 747 C C . ARG A 1 97 ? 2.045 -7.296 9.191 1.00 96.94 97 ARG A C 1
ATOM 749 O O . ARG A 1 97 ? 1.540 -6.857 10.225 1.00 96.94 97 ARG A O 1
ATOM 756 N N . ASN A 1 98 ? 3.328 -7.649 9.112 1.00 97.25 98 ASN A N 1
ATOM 757 C CA . ASN A 1 9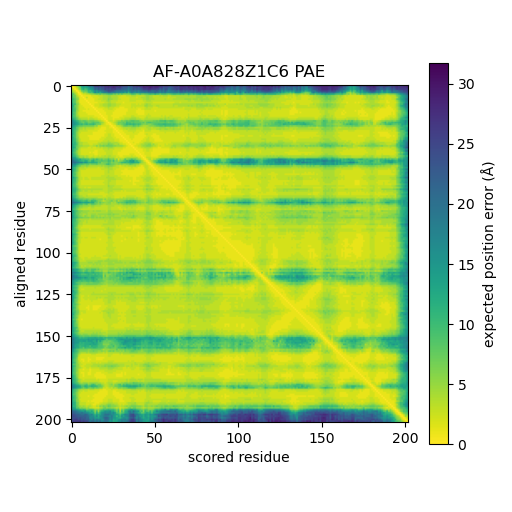8 ? 4.264 -7.493 10.223 1.00 97.25 98 ASN A CA 1
ATOM 758 C C . ASN A 1 98 ? 4.491 -6.025 10.582 1.00 97.25 98 ASN A C 1
ATOM 760 O O . ASN A 1 98 ? 4.475 -5.703 11.769 1.00 97.25 98 ASN A O 1
ATOM 764 N N . ALA A 1 99 ? 4.636 -5.133 9.599 1.00 96.62 99 ALA A N 1
ATOM 765 C CA . ALA A 1 99 ? 4.780 -3.706 9.871 1.00 96.62 99 ALA A CA 1
ATOM 766 C C . ALA A 1 99 ? 3.509 -3.121 10.513 1.00 96.62 99 ALA A C 1
ATOM 768 O O . ALA A 1 99 ? 3.600 -2.429 11.528 1.00 96.62 99 ALA A O 1
ATOM 769 N N . LEU A 1 100 ? 2.311 -3.473 10.027 1.00 97.00 100 LEU A N 1
ATOM 770 C CA . LEU A 1 100 ? 1.063 -3.068 10.689 1.00 97.00 100 LEU A CA 1
ATOM 771 C C . LEU A 1 100 ? 0.964 -3.628 12.117 1.00 97.00 100 LEU A C 1
ATOM 773 O O . LEU A 1 100 ? 0.554 -2.922 13.041 1.00 97.00 100 LEU A O 1
ATOM 777 N N . ARG A 1 101 ? 1.341 -4.895 12.320 1.00 97.25 101 ARG A N 1
ATOM 778 C CA . ARG A 1 101 ? 1.351 -5.525 13.646 1.00 97.25 101 ARG A CA 1
ATOM 779 C C . ARG A 1 101 ? 2.296 -4.781 14.587 1.00 97.25 101 ARG A C 1
ATOM 781 O O . ARG A 1 101 ? 1.871 -4.448 15.688 1.00 97.25 101 ARG A O 1
ATOM 788 N N . ALA A 1 102 ? 3.507 -4.459 14.134 1.00 96.69 102 ALA A N 1
ATOM 789 C CA . ALA A 1 102 ? 4.484 -3.680 14.886 1.00 96.69 102 ALA A CA 1
ATOM 790 C C . ALA A 1 102 ? 3.927 -2.299 15.261 1.00 96.69 102 ALA A C 1
ATOM 792 O O . ALA A 1 102 ? 3.867 -1.985 16.449 1.00 96.69 102 ALA A O 1
ATOM 793 N N . LEU A 1 103 ? 3.367 -1.543 14.306 1.00 96.38 103 LEU A N 1
ATOM 794 C CA . LEU A 1 103 ? 2.686 -0.271 14.589 1.00 96.38 103 LEU A CA 1
ATOM 795 C C . LEU A 1 103 ? 1.635 -0.421 15.698 1.00 96.38 103 LEU A C 1
ATOM 797 O O . LEU A 1 103 ? 1.586 0.387 16.622 1.00 96.38 103 LEU A O 1
ATOM 801 N N . LYS A 1 104 ? 0.815 -1.474 15.652 1.00 95.69 104 LYS A N 1
ATOM 802 C CA . LYS A 1 104 ? -0.250 -1.710 16.640 1.00 95.69 104 LYS A CA 1
ATOM 803 C C . LYS A 1 104 ? 0.274 -2.103 18.019 1.00 95.69 104 LYS A C 1
ATOM 805 O O . LYS A 1 104 ? -0.377 -1.775 19.009 1.00 95.69 104 LYS A O 1
ATOM 810 N N . THR A 1 105 ? 1.393 -2.820 18.096 1.00 96.25 105 THR A N 1
ATOM 811 C CA . THR A 1 105 ? 1.918 -3.362 19.359 1.00 96.25 105 THR A CA 1
ATOM 812 C C . THR A 1 105 ? 2.953 -2.466 20.022 1.00 96.25 105 THR A C 1
ATOM 814 O O . THR A 1 105 ? 2.932 -2.317 21.239 1.00 96.25 105 THR A O 1
ATOM 817 N N . THR A 1 106 ? 3.865 -1.884 19.246 1.00 95.38 106 THR A N 1
ATOM 818 C CA . THR A 1 106 ? 4.985 -1.071 19.745 1.00 95.38 106 THR A CA 1
ATOM 819 C C . THR A 1 106 ? 4.801 0.415 19.449 1.00 95.38 106 THR A C 1
ATOM 821 O O . THR A 1 106 ? 5.544 1.234 19.978 1.00 95.38 106 THR A O 1
ATOM 824 N N . GLY A 1 107 ? 3.826 0.780 18.609 1.00 92.69 107 GLY A N 1
ATOM 825 C CA . GLY A 1 107 ? 3.642 2.151 18.133 1.00 92.69 107 GLY A CA 1
ATOM 826 C C . GLY A 1 107 ? 4.556 2.529 16.967 1.00 92.69 107 GLY A C 1
ATOM 827 O O . GLY A 1 107 ? 4.403 3.635 16.450 1.00 92.69 107 GLY A O 1
ATOM 828 N N . LYS A 1 108 ? 5.465 1.633 16.547 1.00 94.19 108 LYS A N 1
ATOM 829 C CA . LYS A 1 108 ? 6.513 1.908 15.559 1.00 94.19 108 LYS A CA 1
ATOM 830 C C . LYS A 1 108 ? 6.738 0.737 14.588 1.00 94.19 108 LYS A C 1
ATOM 832 O O . LYS A 1 108 ? 6.673 -0.421 14.995 1.00 94.19 108 LYS A O 1
ATOM 837 N N . ALA A 1 109 ? 7.041 1.033 13.325 1.00 94.88 109 ALA A N 1
ATOM 838 C CA . ALA A 1 109 ? 7.520 0.064 12.338 1.00 94.88 109 ALA A CA 1
ATOM 839 C C . ALA A 1 109 ? 8.620 0.665 11.459 1.00 94.88 109 ALA A C 1
ATOM 841 O O . ALA A 1 109 ? 8.581 1.855 11.163 1.00 94.88 109 ALA A O 1
ATOM 842 N N . GLU A 1 110 ? 9.566 -0.171 11.039 1.00 92.50 110 GLU A N 1
ATOM 843 C CA . GLU A 1 110 ? 10.601 0.209 10.075 1.00 92.50 110 GLU A CA 1
ATOM 844 C C . GLU A 1 110 ? 10.140 -0.106 8.658 1.00 92.50 110 GLU A C 1
ATOM 846 O O . GLU A 1 110 ? 9.513 -1.142 8.407 1.00 92.50 110 GLU A O 1
ATOM 851 N N . PHE A 1 111 ? 10.445 0.804 7.746 1.00 85.88 111 PHE A N 1
ATOM 852 C CA . PHE A 1 111 ? 9.904 0.804 6.404 1.00 85.88 111 PHE A CA 1
ATOM 853 C C . PHE A 1 111 ? 10.816 1.581 5.443 1.00 85.88 111 PHE A C 1
ATOM 855 O O . PHE A 1 111 ? 11.620 2.394 5.875 1.00 85.88 111 PHE A O 1
ATOM 862 N N . CYS A 1 112 ? 10.717 1.327 4.147 1.00 85.81 112 CYS A N 1
ATOM 863 C CA . CYS A 1 112 ? 11.415 2.047 3.090 1.00 85.81 112 CYS A CA 1
ATOM 864 C C . CYS A 1 112 ? 10.441 2.143 1.911 1.00 85.81 112 CYS A C 1
ATOM 866 O O . CYS A 1 112 ? 9.893 1.130 1.470 1.00 85.81 112 CYS A O 1
ATOM 868 N N . PHE A 1 113 ? 10.142 3.356 1.464 1.00 81.69 113 PHE A N 1
ATOM 869 C CA . PHE A 1 113 ? 9.186 3.586 0.380 1.00 81.69 113 PHE A CA 1
ATOM 870 C C . PHE A 1 113 ? 9.928 3.904 -0.915 1.00 81.69 113 PHE A C 1
ATOM 872 O O . PHE A 1 113 ? 11.128 4.142 -0.929 1.00 81.69 113 PHE A O 1
ATOM 879 N N . GLU A 1 114 ? 9.223 3.886 -2.029 1.00 78.25 114 GLU A N 1
ATOM 880 C CA . GLU A 1 114 ? 9.775 3.615 -3.350 1.00 78.25 114 GLU A CA 1
ATOM 881 C C . GLU A 1 114 ? 10.670 4.703 -3.980 1.00 78.25 114 GLU A C 1
ATOM 883 O O . GLU A 1 114 ? 11.267 4.475 -5.038 1.00 78.25 114 GLU A O 1
ATOM 888 N N . TRP A 1 115 ? 10.786 5.860 -3.323 1.00 73.62 115 TRP A N 1
ATOM 889 C CA . TRP A 1 115 ? 11.499 7.061 -3.789 1.00 73.62 115 TRP A CA 1
ATOM 890 C C . TRP A 1 115 ? 12.777 7.293 -2.993 1.00 73.62 115 TRP A C 1
ATOM 892 O O . TRP A 1 115 ? 13.635 8.071 -3.405 1.00 73.62 115 TRP A O 1
ATOM 902 N N . SER A 1 116 ? 12.924 6.592 -1.869 1.00 73.75 116 SER A N 1
ATOM 903 C CA . SER A 1 116 ? 14.069 6.706 -0.989 1.00 73.75 116 SER A CA 1
ATOM 904 C C . SER A 1 116 ? 14.705 5.339 -0.791 1.00 73.75 116 SER A C 1
ATOM 906 O O . SER A 1 116 ? 14.028 4.321 -0.705 1.00 73.75 116 SER A O 1
ATOM 908 N N . ARG A 1 117 ? 16.035 5.315 -0.717 1.00 75.75 117 ARG A N 1
ATOM 909 C CA . ARG A 1 117 ? 16.781 4.136 -0.250 1.00 75.75 117 ARG A CA 1
ATOM 910 C C . ARG A 1 117 ? 17.010 4.171 1.257 1.00 75.75 117 ARG A C 1
ATOM 912 O O . ARG A 1 117 ? 17.590 3.237 1.809 1.00 75.75 117 ARG A O 1
ATOM 919 N N . ASP A 1 118 ? 16.565 5.241 1.902 1.00 82.38 118 ASP A N 1
ATOM 920 C CA . ASP A 1 118 ? 16.771 5.458 3.315 1.00 82.38 118 ASP A CA 1
ATOM 921 C C . ASP A 1 118 ? 15.693 4.756 4.126 1.00 82.38 118 ASP A C 1
ATOM 923 O O . ASP A 1 118 ? 14.537 4.591 3.719 1.00 82.38 118 ASP A O 1
ATOM 927 N N . HIS A 1 119 ? 16.105 4.324 5.310 1.00 86.38 119 HIS A N 1
ATOM 928 C CA . HIS A 1 119 ? 15.203 3.728 6.267 1.00 86.38 119 HIS A CA 1
ATOM 929 C C . HIS A 1 119 ? 14.323 4.816 6.889 1.00 86.38 119 HIS A C 1
ATOM 931 O O . HIS A 1 119 ? 14.784 5.880 7.307 1.00 86.38 119 HIS A O 1
ATOM 937 N N . LEU A 1 120 ? 13.028 4.522 6.932 1.00 89.75 120 LEU A N 1
ATOM 938 C CA . LEU A 1 120 ? 11.983 5.356 7.487 1.00 89.75 120 LEU A CA 1
ATOM 939 C C . LEU A 1 120 ? 11.325 4.630 8.661 1.00 89.75 120 LEU A C 1
ATOM 941 O O . LEU A 1 120 ? 10.732 3.557 8.526 1.00 89.75 120 LEU A O 1
ATOM 945 N N . SER A 1 121 ? 11.324 5.284 9.812 1.00 93.06 121 SER A N 1
ATOM 946 C CA . SER A 1 121 ? 10.583 4.843 10.984 1.00 93.06 121 SER A CA 1
ATOM 947 C C . SER A 1 121 ? 9.175 5.440 10.968 1.00 93.06 121 SER A C 1
ATOM 949 O O . SER A 1 121 ? 8.986 6.642 11.175 1.00 93.06 121 SER A O 1
ATOM 951 N N . LEU A 1 122 ? 8.158 4.597 10.800 1.00 94.88 122 LEU A N 1
ATOM 952 C CA . LEU A 1 122 ? 6.749 4.967 10.927 1.00 94.88 122 LEU A CA 1
ATOM 953 C C . LEU A 1 122 ? 6.311 4.922 12.391 1.00 94.88 122 LEU A C 1
ATOM 955 O O . LEU A 1 122 ? 6.466 3.897 13.047 1.00 94.88 122 LEU A O 1
ATOM 959 N N . THR A 1 123 ? 5.690 5.992 12.891 1.00 96.62 123 THR A N 1
ATOM 960 C CA . THR A 1 123 ? 5.122 6.066 14.250 1.00 96.62 123 THR A CA 1
ATOM 961 C C . THR A 1 123 ? 3.666 6.514 14.217 1.00 96.62 123 THR A C 1
ATOM 963 O O . THR A 1 123 ? 3.334 7.496 13.551 1.00 96.62 123 THR A O 1
ATOM 966 N N . ILE A 1 124 ? 2.779 5.850 14.966 1.00 96.88 124 ILE A N 1
ATOM 967 C CA . ILE A 1 124 ? 1.366 6.259 15.052 1.00 96.88 124 ILE A CA 1
ATOM 968 C C . ILE A 1 124 ? 1.256 7.603 15.786 1.00 96.88 124 ILE A C 1
ATOM 970 O O . ILE A 1 124 ? 1.513 7.685 16.985 1.00 96.88 124 ILE A O 1
ATOM 974 N N . LYS A 1 125 ? 0.766 8.644 15.103 1.00 96.19 125 LYS A N 1
ATOM 975 C CA . LYS A 1 125 ? 0.371 9.911 15.741 1.00 96.19 125 LYS A CA 1
ATOM 976 C C . LYS A 1 125 ? -0.986 9.779 16.426 1.00 96.19 125 LYS A C 1
ATOM 978 O O . LYS A 1 125 ? -1.174 10.240 17.548 1.00 96.19 125 LYS A O 1
ATOM 983 N N . ARG A 1 126 ? -1.969 9.206 15.722 1.00 96.50 126 ARG A N 1
ATOM 984 C CA . ARG A 1 126 ? -3.360 9.078 16.194 1.00 96.50 126 ARG A CA 1
ATOM 985 C C . ARG A 1 126 ? -4.171 8.107 15.340 1.00 96.50 126 ARG A C 1
ATOM 987 O O . ARG A 1 126 ? -3.852 7.862 14.180 1.00 96.50 126 ARG A O 1
ATOM 994 N N . LYS A 1 127 ? -5.286 7.627 15.895 1.00 96.62 127 LYS A N 1
ATOM 995 C CA . LYS A 1 127 ? -6.336 6.935 15.132 1.00 96.62 127 LYS A CA 1
ATOM 996 C C . LYS A 1 127 ? -7.364 7.946 14.641 1.00 96.62 127 LYS A C 1
ATOM 998 O O . LYS A 1 127 ? -7.840 8.766 15.427 1.00 96.62 127 LYS A O 1
ATOM 1003 N N . VAL A 1 128 ? -7.727 7.884 13.366 1.00 97.25 128 VAL A N 1
ATOM 1004 C CA . VAL A 1 128 ? -8.721 8.783 12.762 1.00 97.25 128 VAL A CA 1
ATOM 1005 C C . VAL A 1 128 ? -9.682 8.009 11.866 1.00 97.25 128 VAL A C 1
ATOM 1007 O O . VAL A 1 128 ? -9.468 6.839 11.556 1.00 97.25 128 VAL A O 1
ATOM 1010 N N . LYS A 1 129 ? -10.774 8.661 11.460 1.00 96.75 129 LYS A N 1
ATOM 1011 C CA . LYS A 1 129 ? -11.635 8.163 10.384 1.00 96.75 129 LYS A CA 1
ATOM 1012 C C . LYS A 1 129 ? -11.268 8.885 9.095 1.00 96.75 129 LYS A C 1
ATOM 1014 O O . LYS A 1 129 ? -11.398 10.106 9.039 1.00 96.75 129 LYS A O 1
ATOM 1019 N N . PHE A 1 130 ? -10.852 8.141 8.080 1.00 96.56 130 PHE A N 1
ATOM 1020 C CA . PHE A 1 130 ? -10.578 8.664 6.744 1.00 96.56 130 PHE A CA 1
ATOM 1021 C C . PHE A 1 130 ? -11.805 8.470 5.856 1.00 96.56 130 PHE A C 1
ATOM 1023 O O . PHE A 1 130 ? -12.510 7.470 5.994 1.00 96.56 130 PHE A O 1
ATOM 1030 N N . THR A 1 131 ? -12.110 9.432 4.987 1.00 97.50 131 THR A N 1
ATOM 1031 C CA . THR A 1 131 ? -13.236 9.300 4.051 1.00 97.50 131 THR A CA 1
ATOM 1032 C C . THR A 1 131 ? -12.701 8.831 2.710 1.00 97.50 131 THR A C 1
ATOM 1034 O O . THR A 1 131 ? -11.891 9.530 2.119 1.00 97.50 131 THR A O 1
ATOM 1037 N N . ILE A 1 132 ? -13.183 7.687 2.235 1.00 96.69 132 ILE A N 1
ATOM 1038 C CA . ILE A 1 132 ? -12.880 7.147 0.904 1.00 96.69 132 ILE A CA 1
ATOM 1039 C C . ILE A 1 132 ? -14.153 7.058 0.066 1.00 96.69 132 ILE A C 1
ATOM 1041 O O . ILE A 1 132 ? -15.261 7.071 0.614 1.00 96.69 132 ILE A O 1
ATOM 1045 N N . VAL A 1 133 ? -14.005 6.969 -1.253 1.00 97.19 133 VAL A N 1
ATOM 1046 C CA . VAL A 1 133 ? -15.113 6.772 -2.195 1.00 97.19 133 VAL A CA 1
ATOM 1047 C C . VAL A 1 133 ? -15.084 5.328 -2.690 1.00 97.19 133 VAL A C 1
ATOM 1049 O O . VAL A 1 133 ? -14.095 4.906 -3.278 1.00 97.19 133 VAL A O 1
ATOM 1052 N N . ILE A 1 134 ? -16.155 4.574 -2.435 1.00 96.19 134 ILE A N 1
ATOM 1053 C CA . ILE A 1 134 ? -16.338 3.199 -2.920 1.00 96.19 134 ILE A CA 1
ATOM 1054 C C . ILE A 1 134 ? -17.616 3.158 -3.751 1.00 96.19 134 ILE A C 1
ATOM 1056 O O . ILE A 1 134 ? -18.689 3.481 -3.236 1.00 96.19 134 ILE A O 1
ATOM 1060 N N . ASP A 1 135 ? -17.506 2.773 -5.021 1.00 94.81 135 ASP A N 1
ATOM 1061 C CA . ASP A 1 135 ? -18.604 2.732 -5.994 1.00 94.81 135 ASP A CA 1
ATOM 1062 C C . ASP A 1 135 ? -19.428 4.045 -5.975 1.00 94.81 135 ASP A C 1
ATOM 1064 O O . ASP A 1 135 ? -20.652 4.044 -5.796 1.00 94.81 135 ASP A O 1
ATOM 1068 N N . GLY A 1 136 ? -18.741 5.193 -6.042 1.00 94.00 136 GLY A N 1
ATOM 1069 C CA . GLY A 1 136 ? -19.344 6.532 -5.976 1.00 94.00 136 GLY A CA 1
ATOM 1070 C C . GLY A 1 136 ? -19.899 6.964 -4.607 1.00 94.00 136 GLY A C 1
ATOM 1071 O O . GLY A 1 136 ? -20.412 8.078 -4.473 1.00 94.00 136 GLY A O 1
ATOM 1072 N N . LYS A 1 137 ? -19.810 6.132 -3.560 1.00 96.19 137 LYS A N 1
ATOM 1073 C CA . LYS A 1 137 ? -20.331 6.441 -2.215 1.00 96.19 137 LYS A CA 1
ATOM 1074 C C . LYS A 1 137 ? -19.210 6.746 -1.230 1.00 96.19 137 LYS A C 1
ATOM 1076 O O . LYS A 1 137 ? -18.268 5.977 -1.070 1.00 96.19 137 LYS A O 1
ATOM 1081 N N . LYS A 1 138 ? -19.354 7.847 -0.487 1.00 97.12 138 LYS A N 1
ATOM 1082 C CA . LYS A 1 138 ? -18.422 8.210 0.590 1.00 97.12 138 LYS A CA 1
ATOM 1083 C C . LYS A 1 138 ? -18.606 7.286 1.798 1.00 97.12 138 LYS A C 1
ATOM 1085 O O . LYS A 1 138 ? -19.693 7.237 2.376 1.00 97.12 138 LYS A O 1
ATOM 1090 N N . LYS A 1 139 ? -17.536 6.617 2.225 1.00 96.69 139 LYS A N 1
ATOM 1091 C CA . LYS A 1 139 ? -17.480 5.752 3.413 1.00 96.69 139 LYS A CA 1
ATOM 1092 C C . LYS A 1 139 ? -16.372 6.233 4.345 1.00 96.69 139 LYS A C 1
ATOM 1094 O O . LYS A 1 139 ? -15.284 6.580 3.899 1.00 96.69 139 LYS A O 1
ATOM 1099 N N . LYS A 1 140 ? -16.646 6.260 5.651 1.00 96.81 140 LYS A N 1
ATOM 1100 C CA . LYS A 1 140 ? -15.637 6.565 6.675 1.00 96.81 140 LYS A CA 1
ATOM 1101 C C . LYS A 1 140 ? -15.025 5.268 7.191 1.00 96.81 140 LYS A C 1
ATOM 1103 O O . LYS A 1 140 ? -15.761 4.438 7.720 1.00 96.81 140 LYS A O 1
ATOM 1108 N N . VAL A 1 141 ? -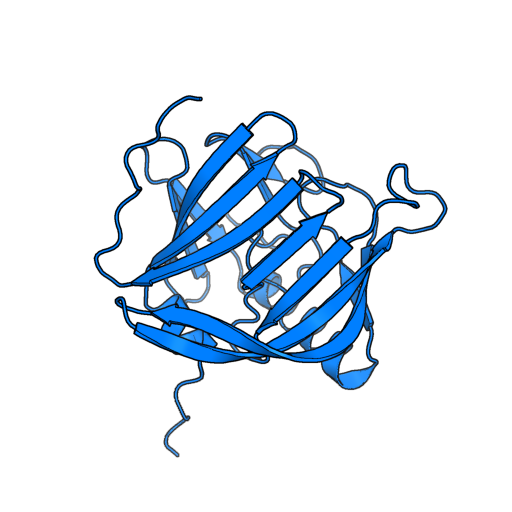13.708 5.129 7.086 1.00 96.25 141 VAL A N 1
ATOM 1109 C CA . VAL A 1 141 ? -12.959 3.923 7.471 1.00 96.25 141 VAL A CA 1
ATOM 1110 C C . VAL A 1 141 ? -11.930 4.239 8.561 1.00 96.25 141 VAL A C 1
ATOM 1112 O O . VAL A 1 141 ? -11.413 5.360 8.594 1.00 96.25 141 VAL A O 1
ATOM 1115 N N . PRO A 1 142 ? -11.670 3.316 9.503 1.00 96.56 142 PRO A N 1
ATOM 1116 C CA . PRO A 1 142 ? -10.671 3.521 10.545 1.00 96.56 142 PRO A CA 1
ATOM 1117 C C . PRO A 1 142 ? -9.258 3.429 9.965 1.00 96.56 142 PRO A C 1
ATOM 1119 O O . PRO A 1 142 ? -8.935 2.478 9.256 1.00 96.56 142 PRO A O 1
ATOM 1122 N N . VAL A 1 143 ? -8.414 4.405 10.291 1.00 97.94 143 VAL A N 1
ATOM 1123 C CA . VAL A 1 143 ? -7.010 4.423 9.867 1.00 97.94 143 VAL A CA 1
ATOM 1124 C C . VAL A 1 143 ? -6.090 4.868 10.997 1.00 97.94 143 VAL A C 1
ATOM 1126 O O . VAL A 1 143 ? -6.481 5.638 11.886 1.00 97.94 143 VAL A O 1
ATOM 1129 N N . PHE A 1 144 ? -4.841 4.434 10.919 1.00 97.75 144 PHE A N 1
ATOM 1130 C CA . PHE A 1 144 ? -3.725 5.033 11.630 1.00 97.75 144 PHE A CA 1
ATOM 1131 C C . PHE A 1 144 ? -3.176 6.194 10.807 1.00 97.75 144 PHE A C 1
ATOM 1133 O O . PHE A 1 144 ? -2.786 6.011 9.658 1.00 97.75 144 PHE A O 1
ATOM 1140 N N . HIS A 1 145 ? -3.150 7.388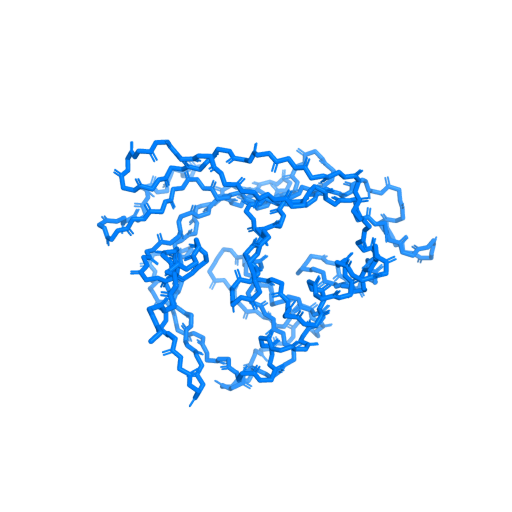 11.397 1.00 97.56 145 HIS A N 1
ATOM 1141 C CA . HIS A 1 145 ? -2.343 8.489 10.882 1.00 97.56 145 HIS A CA 1
ATOM 1142 C C . HIS A 1 145 ? -0.952 8.352 11.503 1.00 97.56 145 HIS A C 1
ATOM 1144 O O . HIS A 1 145 ? -0.805 8.502 12.722 1.00 97.56 145 HIS A O 1
ATOM 1150 N N . CYS A 1 146 ? 0.040 8.026 10.680 1.00 96.81 146 CYS A N 1
ATOM 1151 C CA . CYS A 1 146 ? 1.424 7.815 11.085 1.00 96.81 146 CYS A CA 1
ATOM 1152 C C . CYS A 1 146 ? 2.326 8.937 10.567 1.00 96.81 146 CYS A C 1
ATOM 1154 O O . CYS A 1 146 ? 2.105 9.438 9.470 1.00 96.81 146 CYS A O 1
ATOM 1156 N N . LYS A 1 147 ? 3.351 9.293 11.347 1.00 95.38 147 LYS A N 1
ATOM 1157 C CA . LYS A 1 147 ? 4.487 10.100 10.887 1.00 95.38 147 LYS A CA 1
ATOM 1158 C C . LYS A 1 147 ? 5.604 9.164 10.440 1.00 95.38 147 LYS A C 1
ATOM 1160 O O . LYS A 1 147 ? 5.921 8.237 11.182 1.00 95.38 147 LYS A O 1
ATOM 1165 N N . GLY A 1 148 ? 6.186 9.421 9.279 1.00 93.00 148 GLY A N 1
ATOM 1166 C CA . GLY A 1 148 ? 7.477 8.881 8.876 1.00 93.00 148 GLY A CA 1
ATOM 1167 C C . GLY A 1 148 ? 8.601 9.811 9.320 1.00 93.00 148 GLY A C 1
ATOM 1168 O O . GLY A 1 148 ? 8.463 11.032 9.247 1.00 93.00 148 GLY A O 1
ATOM 1169 N N . GLN A 1 149 ? 9.686 9.235 9.822 1.00 91.12 149 GLN A N 1
ATOM 1170 C CA . GLN A 1 149 ? 10.921 9.950 10.127 1.00 91.12 149 GLN A CA 1
ATOM 1171 C C . GLN A 1 149 ? 12.079 9.166 9.535 1.00 91.12 149 GLN A C 1
ATOM 1173 O O . GLN A 1 149 ? 12.215 7.979 9.838 1.00 91.12 149 GLN A O 1
ATOM 1178 N N . PHE A 1 150 ? 12.862 9.818 8.685 1.00 88.75 150 PHE A N 1
ATOM 1179 C CA . PHE A 1 150 ? 14.081 9.238 8.147 1.00 88.75 150 PHE A CA 1
ATOM 1180 C C . PHE A 1 150 ? 15.167 9.194 9.216 1.00 88.75 150 PHE A C 1
ATOM 1182 O O . PHE A 1 150 ? 15.131 9.948 10.195 1.00 88.75 150 PHE A O 1
ATOM 1189 N N . ASP A 1 151 ? 16.133 8.305 9.023 1.00 84.69 151 ASP A N 1
ATOM 1190 C CA . ASP A 1 151 ? 17.344 8.296 9.833 1.00 84.69 151 ASP A CA 1
ATOM 1191 C C . ASP A 1 151 ? 18.114 9.619 9.674 1.00 84.69 151 ASP A C 1
ATOM 1193 O O . ASP A 1 151 ? 18.134 10.220 8.606 1.00 84.69 151 ASP A O 1
ATOM 1197 N N . ASN A 1 152 ? 18.775 10.083 10.738 1.00 78.62 152 ASN A N 1
ATOM 1198 C CA . ASN A 1 152 ? 19.437 11.399 10.753 1.00 78.62 152 ASN A CA 1
ATOM 1199 C C . ASN A 1 152 ? 20.576 11.548 9.726 1.00 78.62 152 ASN A C 1
ATOM 1201 O O . ASN A 1 152 ? 20.994 12.669 9.452 1.00 78.62 152 ASN A O 1
ATOM 1205 N N . ASP A 1 153 ? 21.083 10.432 9.199 1.00 79.75 153 ASP A N 1
ATOM 1206 C CA . ASP A 1 153 ? 22.152 10.399 8.196 1.00 79.75 153 ASP A CA 1
ATOM 1207 C C . ASP A 1 153 ? 21.603 10.310 6.751 1.00 79.75 153 ASP A C 1
ATOM 1209 O O . ASP A 1 153 ? 22.378 10.142 5.812 1.00 79.75 153 ASP A O 1
ATOM 1213 N N . SER A 1 154 ? 20.278 10.396 6.573 1.00 79.06 154 SER A N 1
ATOM 1214 C CA . SER A 1 154 ? 19.581 10.389 5.279 1.00 79.06 154 SER A CA 1
ATOM 1215 C C . SER A 1 154 ? 19.618 11.760 4.603 1.00 79.06 154 SER A C 1
ATOM 1217 O O . SER A 1 154 ? 19.472 12.795 5.259 1.00 79.06 154 SER A O 1
ATOM 1219 N N . ASP A 1 155 ? 19.683 11.765 3.270 1.00 76.12 155 ASP A N 1
ATOM 1220 C CA . ASP A 1 155 ? 19.516 12.978 2.455 1.00 76.12 155 ASP A CA 1
ATOM 1221 C C . ASP A 1 155 ? 18.108 13.599 2.609 1.00 76.12 155 ASP A C 1
ATOM 1223 O O . ASP A 1 155 ? 17.901 14.775 2.302 1.00 76.12 155 ASP A O 1
ATOM 1227 N N . CYS A 1 156 ? 17.148 12.831 3.134 1.00 78.12 156 CYS A N 1
ATOM 1228 C CA . CYS A 1 156 ? 15.770 13.232 3.397 1.00 78.12 156 CYS A CA 1
ATOM 1229 C C . CYS A 1 156 ? 15.477 13.484 4.891 1.00 78.12 156 CYS A C 1
ATOM 1231 O O . CYS A 1 156 ? 14.308 13.580 5.262 1.00 78.12 156 CYS A O 1
ATOM 1233 N N . ALA A 1 157 ? 16.485 13.607 5.766 1.00 79.19 157 ALA A N 1
ATOM 1234 C CA . ALA A 1 157 ? 16.293 13.719 7.224 1.00 79.19 157 ALA A CA 1
ATOM 1235 C C . ALA A 1 157 ? 15.300 14.823 7.661 1.00 79.19 157 ALA A C 1
ATOM 1237 O O . ALA A 1 157 ? 14.550 14.639 8.623 1.00 79.19 157 ALA A O 1
ATOM 1238 N N . ASP A 1 158 ? 15.256 15.941 6.931 1.00 80.25 158 ASP A N 1
ATOM 1239 C CA . ASP A 1 158 ? 14.376 17.086 7.212 1.00 80.25 158 ASP A CA 1
ATOM 1240 C C . ASP A 1 158 ? 13.018 17.028 6.483 1.00 80.25 158 ASP A C 1
ATOM 1242 O O . ASP A 1 158 ? 12.201 17.945 6.606 1.00 80.25 158 ASP A O 1
ATOM 1246 N N . VAL A 1 159 ? 12.753 15.969 5.715 1.00 83.88 159 VAL A N 1
ATOM 1247 C CA . VAL A 1 159 ? 11.522 15.835 4.934 1.00 83.88 159 VAL A CA 1
ATOM 1248 C C . VAL A 1 159 ? 10.418 15.230 5.796 1.00 83.88 159 VAL A C 1
ATOM 1250 O O . VAL A 1 159 ? 10.488 14.089 6.259 1.00 83.88 159 VAL A O 1
ATOM 1253 N N . ASP A 1 160 ? 9.351 16.001 6.005 1.00 85.31 160 ASP A N 1
ATOM 1254 C CA . ASP A 1 160 ? 8.171 15.508 6.705 1.00 85.31 160 ASP A CA 1
ATOM 1255 C C . ASP A 1 160 ? 7.419 14.488 5.840 1.00 85.31 160 ASP A C 1
ATOM 1257 O O . ASP A 1 160 ? 7.020 14.775 4.710 1.00 85.31 160 ASP A O 1
ATOM 1261 N N . CYS A 1 161 ? 7.180 13.308 6.416 1.00 91.31 161 CYS A N 1
ATOM 1262 C CA . CYS A 1 161 ? 6.369 12.263 5.807 1.00 91.31 161 CYS A CA 1
ATOM 1263 C C . CYS A 1 161 ? 5.161 11.914 6.686 1.00 91.31 161 CYS A C 1
ATOM 1265 O O . CYS A 1 161 ? 5.295 11.686 7.893 1.00 91.31 161 CYS A O 1
ATOM 1267 N N . ASP A 1 162 ? 3.973 11.800 6.097 1.00 94.81 162 ASP A N 1
ATOM 1268 C CA . ASP A 1 162 ? 2.754 11.370 6.790 1.00 94.81 162 ASP A CA 1
ATOM 1269 C C . ASP A 1 162 ? 2.021 10.283 5.991 1.00 94.81 162 ASP A C 1
ATOM 1271 O O . ASP A 1 162 ? 1.912 10.355 4.772 1.00 94.81 162 ASP A O 1
ATOM 1275 N N . PHE A 1 163 ? 1.475 9.288 6.697 1.00 96.31 163 PHE A N 1
ATOM 1276 C CA . PHE A 1 163 ? 0.808 8.114 6.128 1.00 96.31 163 PHE A CA 1
ATOM 1277 C C . PHE A 1 163 ? -0.570 7.902 6.763 1.00 96.31 163 PHE A C 1
ATOM 1279 O O . PHE A 1 163 ? -0.747 8.081 7.970 1.00 96.31 163 PHE A O 1
ATOM 1286 N N . TRP A 1 164 ? -1.538 7.444 5.972 1.00 97.88 164 TRP A N 1
ATOM 1287 C CA . TRP A 1 164 ? -2.863 7.017 6.421 1.00 97.88 164 TRP A CA 1
ATOM 1288 C C . TRP A 1 164 ? -3.064 5.547 6.078 1.00 97.88 164 TRP A C 1
ATOM 1290 O O . TRP A 1 164 ? -3.414 5.201 4.952 1.00 97.88 164 TRP A O 1
ATOM 1300 N N . ILE A 1 165 ? -2.843 4.681 7.062 1.00 97.69 165 ILE A N 1
ATOM 1301 C CA . ILE A 1 165 ? -2.848 3.226 6.892 1.00 97.69 165 ILE A CA 1
ATOM 1302 C C . ILE A 1 165 ? -4.156 2.658 7.434 1.00 97.69 165 ILE A C 1
ATOM 1304 O O . ILE A 1 165 ? -4.525 2.924 8.580 1.00 97.69 165 ILE A O 1
ATOM 1308 N N . LEU A 1 166 ? -4.858 1.868 6.628 1.00 97.00 166 LEU A N 1
ATOM 1309 C CA . LEU A 1 166 ? -6.080 1.175 7.023 1.00 97.00 166 LEU A CA 1
ATOM 1310 C C . LEU A 1 166 ? -5.818 0.263 8.232 1.00 97.00 166 LEU A C 1
ATOM 1312 O O . LEU A 1 166 ? -4.878 -0.530 8.223 1.00 97.00 166 LEU A O 1
ATOM 1316 N N . ASP A 1 167 ? -6.650 0.354 9.276 1.00 94.88 167 ASP A N 1
ATOM 1317 C CA . ASP A 1 167 ? -6.574 -0.563 10.427 1.00 94.88 167 ASP A CA 1
ATOM 1318 C C . ASP A 1 167 ? -7.213 -1.913 10.059 1.00 94.88 167 ASP A C 1
ATOM 1320 O O . ASP A 1 167 ? -8.296 -2.262 10.530 1.00 94.88 167 ASP A O 1
ATOM 1324 N N . ASP A 1 168 ? -6.556 -2.644 9.157 1.00 92.50 168 ASP A N 1
ATOM 1325 C CA . ASP A 1 168 ? -6.996 -3.932 8.627 1.00 92.50 168 ASP A CA 1
ATOM 1326 C C . ASP A 1 168 ? -5.824 -4.916 8.543 1.00 92.50 168 ASP A C 1
ATOM 1328 O O . ASP A 1 168 ? -4.868 -4.721 7.796 1.00 92.50 168 ASP A O 1
ATOM 1332 N N . ASN A 1 169 ? -5.902 -5.996 9.322 1.00 89.56 169 ASN A N 1
ATOM 1333 C CA . ASN A 1 169 ? -4.826 -6.985 9.414 1.00 89.56 169 ASN A CA 1
ATOM 1334 C C . ASN A 1 169 ? -4.714 -7.883 8.169 1.00 89.56 169 ASN A C 1
ATOM 1336 O O . ASN A 1 169 ? -3.705 -8.569 8.011 1.00 89.56 169 ASN A O 1
ATOM 1340 N N . THR A 1 170 ? -5.746 -7.936 7.327 1.00 91.38 170 THR A N 1
ATOM 1341 C CA . THR A 1 170 ? -5.779 -8.810 6.149 1.00 91.38 170 THR A CA 1
ATOM 1342 C C . THR A 1 170 ? -5.054 -8.147 4.987 1.00 91.38 170 THR A C 1
ATOM 1344 O O . THR A 1 170 ? -4.179 -8.769 4.378 1.00 91.38 170 THR A O 1
ATOM 1347 N N . TRP A 1 171 ? -5.391 -6.878 4.739 1.00 94.44 171 TRP A N 1
ATOM 1348 C CA . TRP A 1 171 ? -4.848 -6.043 3.669 1.00 94.44 171 TRP A CA 1
ATOM 1349 C C . TRP A 1 171 ? -4.517 -4.649 4.216 1.00 94.44 171 TRP A C 1
ATOM 1351 O O . TRP A 1 171 ? -5.386 -3.771 4.215 1.00 94.44 171 TRP A O 1
ATOM 1361 N N . PRO A 1 172 ? -3.277 -4.438 4.701 1.00 95.00 172 PRO A N 1
ATOM 1362 C CA . PRO A 1 172 ? -2.834 -3.162 5.259 1.00 95.00 172 PRO A CA 1
ATOM 1363 C C . PRO A 1 172 ? -2.621 -2.107 4.161 1.00 95.00 172 PRO A C 1
ATOM 1365 O O . PRO A 1 172 ? -1.501 -1.811 3.755 1.00 95.00 172 PRO A O 1
ATOM 1368 N N . ILE A 1 173 ? -3.709 -1.550 3.635 1.00 97.12 173 ILE A N 1
ATOM 1369 C CA . ILE A 1 173 ? -3.649 -0.579 2.537 1.00 97.12 173 ILE A CA 1
ATOM 1370 C C . ILE A 1 173 ? -3.241 0.800 3.070 1.00 97.12 173 ILE A C 1
ATOM 1372 O O . ILE A 1 173 ? -3.838 1.324 4.015 1.00 97.12 173 ILE A O 1
ATOM 1376 N N . ILE A 1 174 ? -2.254 1.411 2.424 1.00 97.44 174 ILE A N 1
ATOM 1377 C CA . ILE A 1 174 ? -1.887 2.817 2.579 1.00 97.44 174 ILE A CA 1
ATOM 1378 C C . ILE A 1 174 ? -2.844 3.624 1.696 1.00 97.44 174 ILE A C 1
ATOM 1380 O O . ILE A 1 174 ? -2.785 3.574 0.470 1.00 97.44 174 ILE A O 1
ATOM 1384 N N . LEU A 1 175 ? -3.782 4.339 2.316 1.00 98.00 175 LEU A N 1
ATOM 1385 C CA . LEU A 1 175 ? -4.773 5.150 1.599 1.00 98.00 175 LEU A CA 1
ATOM 1386 C C . LEU A 1 175 ? -4.174 6.455 1.086 1.00 98.00 175 LEU A C 1
ATOM 1388 O O . LEU A 1 175 ? -4.640 7.006 0.097 1.00 98.00 175 LEU A O 1
ATOM 1392 N N . LYS A 1 176 ? -3.184 6.976 1.803 1.00 97.31 176 LYS A N 1
ATOM 1393 C CA . LYS A 1 176 ? -2.467 8.188 1.442 1.00 97.31 176 LYS A CA 1
ATOM 1394 C C . LYS A 1 176 ? -1.089 8.154 2.075 1.00 97.31 176 LYS A C 1
ATOM 1396 O O . LYS A 1 176 ? -0.988 7.792 3.250 1.00 97.31 176 LYS A O 1
ATOM 1401 N N . HIS A 1 177 ? -0.074 8.580 1.347 1.00 93.81 177 HIS A N 1
ATOM 1402 C CA . HIS A 1 177 ? 1.148 9.083 1.951 1.00 93.81 177 HIS A CA 1
ATOM 1403 C C . HIS A 1 177 ? 1.611 10.342 1.237 1.00 93.81 177 HIS A C 1
ATOM 1405 O O . HIS A 1 177 ? 1.327 10.535 0.058 1.00 93.81 177 HIS A O 1
ATOM 1411 N N . VAL A 1 178 ? 2.261 11.217 1.991 1.00 92.69 178 VAL A N 1
ATOM 1412 C CA . VAL A 1 178 ? 2.769 12.504 1.523 1.00 92.69 178 VAL A CA 1
ATOM 1413 C C . VAL A 1 178 ? 4.189 12.647 2.039 1.00 92.69 178 VAL A C 1
ATOM 1415 O O . VAL A 1 178 ? 4.417 12.401 3.224 1.00 92.69 178 VAL A O 1
ATOM 1418 N N . GLU A 1 179 ? 5.096 13.035 1.155 1.00 88.75 179 GLU A N 1
ATOM 1419 C CA . GLU A 1 179 ? 6.486 13.390 1.411 1.00 88.75 179 GLU A CA 1
ATOM 1420 C C . GLU A 1 179 ? 6.697 14.843 0.956 1.00 88.75 179 GLU A C 1
ATOM 1422 O O . GLU A 1 179 ? 6.585 15.174 -0.228 1.00 88.75 179 GLU A O 1
ATOM 1427 N N . GLY A 1 180 ? 6.968 15.734 1.909 1.00 85.19 180 GLY A N 1
ATOM 1428 C CA . GLY A 1 180 ? 7.060 17.165 1.624 1.00 85.19 180 GLY A CA 1
ATOM 1429 C C . GLY A 1 180 ? 5.767 17.727 1.014 1.00 85.19 180 GLY A C 1
ATOM 1430 O O . GLY A 1 180 ? 4.664 17.357 1.416 1.00 85.19 180 GLY A O 1
ATOM 1431 N N . ASP A 1 181 ? 5.904 18.640 0.049 1.00 80.25 181 ASP A N 1
ATOM 1432 C CA . ASP A 1 181 ? 4.763 19.359 -0.540 1.00 80.25 181 ASP A CA 1
ATOM 1433 C C . ASP A 1 181 ? 4.302 18.809 -1.898 1.00 80.25 181 ASP A C 1
ATOM 1435 O O . ASP A 1 181 ? 3.186 19.105 -2.334 1.00 80.25 181 ASP A O 1
ATOM 1439 N N . LEU A 1 182 ? 5.155 18.051 -2.591 1.00 81.31 182 LEU A N 1
ATOM 1440 C CA . LEU A 1 182 ? 4.951 17.699 -4.001 1.00 81.31 182 LEU A CA 1
ATOM 1441 C C . LEU A 1 182 ? 4.865 16.191 -4.252 1.00 81.31 182 LEU A C 1
ATOM 1443 O O . LEU A 1 182 ? 4.234 15.794 -5.230 1.00 81.31 182 LEU A O 1
ATOM 1447 N N . CYS A 1 183 ? 5.429 15.367 -3.366 1.00 89.12 183 CYS A N 1
ATOM 1448 C CA . CYS A 1 183 ? 5.540 13.928 -3.571 1.00 89.12 183 CYS A CA 1
ATOM 1449 C C . CYS A 1 183 ? 4.456 13.195 -2.772 1.00 89.12 183 CYS A C 1
ATOM 1451 O O . CYS A 1 183 ? 4.373 13.324 -1.548 1.00 89.12 183 CYS A O 1
ATOM 1453 N N . PHE A 1 184 ? 3.571 12.450 -3.434 1.00 93.00 184 PHE A N 1
ATOM 1454 C CA . PHE A 1 184 ? 2.496 11.736 -2.739 1.00 93.00 184 PHE A CA 1
ATOM 1455 C C . PHE A 1 184 ? 1.916 10.573 -3.538 1.00 93.00 184 PHE A C 1
ATOM 1457 O O . PHE A 1 184 ? 1.896 10.591 -4.765 1.00 93.00 184 PHE A O 1
ATOM 1464 N N . TRP A 1 185 ? 1.291 9.644 -2.812 1.00 94.38 185 TRP A N 1
ATOM 1465 C CA . TRP A 1 185 ? 0.238 8.776 -3.340 1.00 94.38 185 TRP A CA 1
ATOM 1466 C C . TRP A 1 185 ? -1.052 8.982 -2.558 1.00 94.38 185 TRP A C 1
ATOM 1468 O O . TRP A 1 185 ? -1.051 9.033 -1.327 1.00 94.38 185 TRP A O 1
ATOM 1478 N N . GLU A 1 186 ? -2.182 9.057 -3.253 1.00 96.62 186 GLU A N 1
ATOM 1479 C CA . GLU A 1 186 ? -3.499 9.218 -2.639 1.00 96.62 186 GLU A CA 1
ATOM 1480 C C . GLU A 1 186 ? -4.555 8.371 -3.348 1.00 96.62 186 GLU A C 1
ATOM 1482 O O . GLU A 1 186 ? -4.755 8.481 -4.556 1.00 96.62 186 GLU A O 1
ATOM 1487 N N . LEU A 1 187 ? -5.267 7.543 -2.584 1.00 97.69 187 LEU A N 1
ATOM 1488 C CA . LEU A 1 187 ? -6.426 6.804 -3.061 1.00 97.69 187 LEU A CA 1
ATOM 1489 C C . LEU A 1 187 ? -7.567 7.783 -3.359 1.00 97.69 187 LEU A C 1
ATOM 1491 O O . LEU A 1 187 ? -8.095 8.436 -2.455 1.00 97.69 187 LEU A O 1
ATOM 1495 N N . ILE A 1 188 ? -7.990 7.827 -4.617 1.00 97.12 188 ILE A N 1
ATOM 1496 C CA . ILE A 1 188 ? -9.070 8.691 -5.099 1.00 97.12 188 ILE A CA 1
ATOM 1497 C C . ILE A 1 188 ? -10.412 7.965 -5.034 1.00 97.12 188 ILE A C 1
ATOM 1499 O O . ILE A 1 188 ? -11.383 8.484 -4.478 1.00 97.12 188 ILE A O 1
ATOM 1503 N N . GLU A 1 189 ? -10.472 6.757 -5.595 1.00 96.62 189 GLU A N 1
ATOM 1504 C CA . GLU A 1 189 ? -11.714 5.999 -5.728 1.00 96.62 189 GLU A CA 1
ATOM 1505 C C . GLU A 1 189 ? -11.467 4.491 -5.786 1.00 96.62 189 GLU A C 1
ATOM 1507 O O . GLU A 1 189 ? -10.417 4.016 -6.212 1.00 96.62 189 GLU A O 1
ATOM 1512 N N . VAL A 1 190 ? -12.469 3.728 -5.360 1.00 97.12 190 VAL A N 1
ATOM 1513 C CA . VAL A 1 190 ? -12.485 2.270 -5.394 1.00 97.12 190 VAL A CA 1
ATOM 1514 C C . VAL A 1 190 ? -13.747 1.809 -6.111 1.00 97.12 190 VAL A C 1
ATOM 1516 O O . VAL A 1 190 ? -14.845 2.236 -5.757 1.00 97.12 190 VAL A O 1
ATOM 1519 N N . GLY A 1 191 ? -13.635 0.904 -7.080 1.00 96.00 191 GLY A N 1
ATOM 1520 C CA . GLY A 1 191 ? -14.812 0.409 -7.794 1.00 96.00 191 GLY A CA 1
ATOM 1521 C C . GLY A 1 191 ? -14.523 -0.676 -8.823 1.00 96.00 191 GLY A C 1
ATOM 1522 O O . GLY A 1 191 ? -13.387 -0.880 -9.241 1.00 96.00 191 GLY A O 1
ATOM 1523 N N . LYS A 1 192 ? -15.562 -1.409 -9.236 1.00 91.12 192 LYS A N 1
ATOM 1524 C CA . LYS A 1 192 ? -15.428 -2.490 -10.238 1.00 91.12 192 LYS A CA 1
ATOM 1525 C C . LYS A 1 192 ? -15.274 -1.947 -11.664 1.00 91.12 192 LYS A C 1
ATOM 1527 O O . LYS A 1 192 ? -14.451 -2.433 -12.446 1.00 91.12 192 LYS A O 1
ATOM 1532 N N . ASP A 1 193 ? -16.008 -0.881 -11.960 1.00 88.69 193 ASP A N 1
ATOM 1533 C CA . ASP A 1 193 ? -16.127 -0.309 -13.305 1.00 88.69 193 ASP A CA 1
ATOM 1534 C C . ASP A 1 193 ? -15.154 0.848 -13.563 1.00 88.69 193 ASP A C 1
ATOM 1536 O O . ASP A 1 193 ? -15.255 1.529 -14.581 1.00 88.69 193 ASP A O 1
ATOM 1540 N N . LEU A 1 194 ? -14.184 1.067 -12.667 1.00 88.00 194 LEU A N 1
ATOM 1541 C CA . LEU A 1 194 ? -13.174 2.102 -12.866 1.00 88.00 194 LEU A CA 1
ATOM 1542 C C . LEU A 1 194 ? -12.345 1.812 -14.126 1.00 88.00 194 LEU A C 1
ATOM 1544 O O . LEU A 1 194 ? -11.880 0.686 -14.351 1.00 88.00 194 LEU A O 1
ATOM 1548 N N . GLY A 1 195 ? -12.172 2.853 -14.936 1.00 77.88 195 GLY A N 1
ATOM 1549 C CA . GLY A 1 195 ? -11.148 2.968 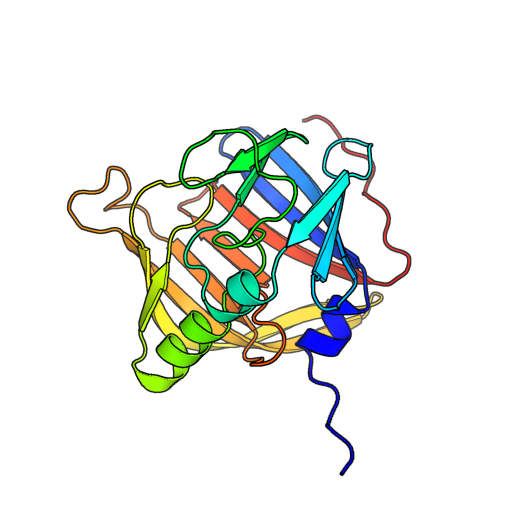-15.968 1.00 77.88 195 GLY A CA 1
ATOM 1550 C C . GLY A 1 195 ? -10.210 4.120 -15.612 1.00 77.88 195 GLY A C 1
ATOM 1551 O O . GLY A 1 195 ? -10.530 4.921 -14.733 1.00 77.88 195 GLY A O 1
ATOM 1552 N N . LEU A 1 196 ? -9.059 4.212 -16.279 1.00 62.84 196 LEU A N 1
ATOM 1553 C CA . LEU A 1 196 ? -8.201 5.381 -16.106 1.00 62.84 196 LEU A CA 1
ATOM 1554 C C . LEU A 1 196 ? -8.930 6.636 -16.610 1.00 62.84 196 LEU A C 1
ATOM 1556 O O . LEU A 1 196 ? -9.468 6.610 -17.724 1.00 62.84 196 LEU A O 1
ATOM 1560 N N . PRO A 1 197 ? -8.952 7.737 -15.839 1.00 55.22 197 PRO A N 1
ATOM 1561 C CA . PRO A 1 197 ? -9.313 9.036 -16.383 1.00 55.22 197 PRO A CA 1
ATOM 1562 C C . PRO A 1 197 ? -8.392 9.334 -17.572 1.00 55.22 197 PRO A C 1
ATOM 1564 O O . PRO A 1 197 ? -7.201 9.038 -17.524 1.00 55.22 197 PRO A O 1
ATOM 1567 N N . ASN A 1 198 ? -8.928 9.889 -18.662 1.00 47.47 198 ASN A N 1
ATOM 1568 C CA . ASN A 1 198 ? -8.109 10.300 -19.805 1.00 47.47 198 ASN A CA 1
ATOM 1569 C C . ASN A 1 198 ? -6.969 11.210 -19.313 1.00 47.47 198 ASN A C 1
ATOM 1571 O O . ASN A 1 198 ? -7.240 12.339 -18.897 1.00 47.47 198 ASN A O 1
ATOM 1575 N N . ILE A 1 199 ? -5.725 10.718 -19.358 1.00 45.59 199 ILE A N 1
ATOM 1576 C CA . ILE A 1 199 ? -4.529 11.436 -18.902 1.00 45.59 199 ILE A CA 1
ATOM 1577 C C . ILE A 1 199 ? -4.439 12.747 -19.690 1.00 45.59 199 ILE A C 1
ATOM 1579 O O . ILE A 1 199 ? -4.167 12.752 -20.894 1.00 45.59 199 ILE A O 1
ATOM 1583 N N . LYS A 1 200 ? -4.695 13.878 -19.027 1.00 34.22 200 LYS A N 1
ATOM 1584 C CA . LYS A 1 200 ? -4.354 15.190 -19.576 1.00 34.22 200 LYS A CA 1
ATOM 1585 C C . LYS A 1 200 ? -2.886 15.427 -19.256 1.00 34.22 200 LYS A C 1
ATOM 1587 O O . LYS A 1 200 ? -2.561 15.675 -18.103 1.00 34.22 200 LYS A O 1
ATOM 1592 N N . LYS A 1 201 ? -2.021 15.355 -20.272 1.00 32.16 201 LYS A N 1
ATOM 1593 C CA . LYS A 1 201 ? -0.659 15.893 -20.169 1.00 32.16 201 LYS A CA 1
ATOM 1594 C C . LYS A 1 201 ? -0.766 17.366 -19.753 1.00 32.16 201 LYS A C 1
ATOM 1596 O O . LYS A 1 201 ? -1.486 18.111 -20.425 1.00 32.16 201 LYS A O 1
ATOM 1601 N N . ILE A 1 202 ? -0.140 17.726 -18.633 1.00 34.28 202 ILE A N 1
ATOM 1602 C CA . ILE A 1 202 ? 0.050 19.121 -18.206 1.00 34.28 202 ILE A CA 1
ATOM 1603 C C . ILE A 1 202 ? 1.173 19.722 -19.051 1.00 34.28 202 ILE A C 1
ATOM 1605 O O . ILE A 1 202 ? 2.149 18.987 -19.323 1.00 34.28 202 ILE A O 1
#

Sequence (202 aa):
MTIEATIGAELIEKKLLYKMGDADVLDDYLFAIEAGDPFFVYYNGGGNIEKLTFANAALESANNHINIIQGNVRSGRTHDLLPDLIESELPPFLLSRNALRALKTTGKAEFCFEWSRDHLSLTIKRKVKFTIVIDGKKKKVPVFHCKGQFDNDSDCADVDCDFWILDDNTWPIILKHVEGDLCFWELIEVGKDLGLPNIKKI

Secondary structure (DSSP, 8-state):
------HHHHHHTSEEEEEEEETTEEEEEEEEEE-SSSEEEEEESSSS-EEEEE-HHHHHH--EEPEEETTEEE-TTT-SPPPSSBSSEE-TTB--HHHHHHHHHHSEEEEB-TT-SS-EEEEEEEEEEEEEEETTEEEEEEEEEEEEEE-TTSTTTT--EEEEEES-SS--BEEEEEETTTEEEEEEEEESS---------

pLDDT: mean 88.95, std 13.02, range [32.16, 98.38]

Foldseek 3Di:
DPDPCDPLNVQQCWKWWKWWFDPQDIWIKIWHWDDDQFIWIWMDTAPDIDIATEGVLQQADAQEAWDDDNNDTAGLQPRHRADNYHRRHHHQFFDHLVQLVCCVPVQWGWHYYRPFNFIKIKGFPDWDWDWAAEPNDTDTAIWGWIWIATDCPGPLRVWTKIWTWGNDSVTGTTQKMDTHDTGIMHGHYIYHPDDGDPDDDD

Nearest PDB structures (foldseek):
  2in5-assembly1_B  TM=4.914E-01  e=5.816E-02  Escherichia coli K-12
  2hzm-assembly3_E  TM=2.753E-01  e=1.250E+00  Saccharomyces cerevisiae
  6eks-assembly1_A  TM=2.098E-01  e=5.347E+00  Vibrio cholerae O1 biovar El Tor str. N16961

Mean predicted aligned error: 5.2 Å

Organism: NCBI:txid1001589